Protein AF-A0AAN6LW78-F1 (afdb_monomer_lite)

Organism: NCBI:txid1892770

Foldseek 3Di:
DDDDDDDDDDDDDDDDDDDDPDPPDPDDDDPPDDKDAQPFPLLVVLLVLVVVCVVCVVVLNQAQEEEEFEDLVQAPQGVVVQSVVQVCQQVVCVPPPRGGRYHYEYAYDLVVLVVHPRSVVVCVVSSHIVSRSSHHYPVNPPDQLLVSQQSHVFYEYEQDQADDPSNNSHHYPYYHHPDDHPVNTPDPDPPDPPD

Radius of gyration: 28.24 Å; chains: 1; bounding box: 136×42×35 Å

Sequence (195 aa):
MRSLRLLPSALLASFSSASRPSQQVLQPGRVAASDQIGVGHFSEWSRATKREFLVDWQAGKQSEWVFVMGNEAGDLDSMTSALTWAYHLEHSTQNTSHPTKAIALLQTQTDALDLRPENKVALKNSKMTSGHDDLLTMDELPEDPETLALKLKGIVLVDHATPLRKWSRANILSIFDHHVDKGVAPTPPPASSKK

pLDDT: mean 84.66, std 20.64, range [39.19, 98.81]

InterPro domains:
  IPR001667 DDH domain [PF01368] (66-183)
  IPR038763 DHH phosphoesterase superfamily [SSF64182] (64-187)

Secondary structure (DSSP, 8-state):
------------------PPP-----PPP---S------SHHHHHHHHHHHHHHHHHHTT-GGGEEEEE--TT--HHHHHHHHHHHHHHHHHHTTSSSPPEEEEEESS-TGGGGG-HHHHHHHHHTTPPGGGTTSEEGGG-SS-HHHHTTTSSEEEEES-SS--GGGTTS-EEEEE--S---S-SPPPPPP----

Structure (mmCIF, N/CA/C/O backbone):
data_AF-A0AAN6LW78-F1
#
_entry.id   AF-A0AAN6LW78-F1
#
loop_
_atom_site.group_PDB
_atom_site.id
_atom_site.type_symbol
_atom_site.label_atom_id
_atom_site.label_alt_id
_atom_site.label_comp_id
_atom_site.label_asym_id
_atom_site.label_entity_id
_atom_site.label_seq_id
_atom_site.pdbx_PDB_ins_code
_atom_site.Cartn_x
_atom_site.Cartn_y
_atom_site.Cartn_z
_atom_site.occupancy
_atom_site.B_iso_or_equiv
_atom_site.auth_seq_id
_atom_site.auth_comp_id
_atom_site.auth_asym_id
_atom_site.auth_atom_id
_atom_site.pdbx_PDB_model_num
ATOM 1 N N . MET A 1 1 ? 97.519 -19.678 -7.376 1.00 46.03 1 MET A N 1
ATOM 2 C CA . MET A 1 1 ? 96.530 -18.683 -7.851 1.00 46.03 1 MET A CA 1
ATOM 3 C C . MET A 1 1 ? 95.164 -19.350 -7.933 1.00 46.03 1 MET A C 1
ATOM 5 O O . MET A 1 1 ? 95.110 -20.489 -8.367 1.00 46.03 1 MET A O 1
ATOM 9 N N . ARG A 1 2 ? 94.117 -18.605 -7.545 1.00 43.84 2 ARG A N 1
ATOM 10 C CA . ARG A 1 2 ? 92.675 -18.936 -7.515 1.00 43.84 2 ARG A CA 1
ATOM 11 C C . ARG A 1 2 ? 92.168 -19.762 -6.322 1.00 43.84 2 ARG A C 1
ATOM 13 O O . ARG A 1 2 ? 92.064 -20.979 -6.365 1.00 43.84 2 ARG A O 1
ATOM 20 N N . SER A 1 3 ? 91.780 -19.012 -5.288 1.00 42.47 3 SER A N 1
ATOM 21 C CA . SER A 1 3 ? 90.732 -19.364 -4.327 1.00 42.47 3 SER A CA 1
ATOM 22 C C . SER A 1 3 ? 89.411 -19.663 -5.034 1.00 42.47 3 SER A C 1
ATOM 24 O O . SER A 1 3 ? 88.997 -18.880 -5.888 1.00 42.47 3 SER A O 1
ATOM 26 N N . LEU A 1 4 ? 88.697 -20.689 -4.573 1.00 47.84 4 LEU A N 1
ATOM 27 C CA . LEU A 1 4 ? 87.242 -20.763 -4.677 1.00 47.84 4 LEU A CA 1
ATOM 28 C C . LEU A 1 4 ? 86.692 -21.106 -3.286 1.00 47.84 4 LEU A C 1
ATOM 30 O O . LEU A 1 4 ? 87.013 -22.142 -2.710 1.00 47.84 4 LEU A O 1
ATOM 34 N N . ARG A 1 5 ? 85.935 -20.165 -2.719 1.00 47.22 5 ARG A N 1
ATOM 35 C CA . ARG A 1 5 ? 85.094 -20.338 -1.527 1.00 47.22 5 ARG A CA 1
ATOM 36 C C . ARG A 1 5 ? 83.661 -20.674 -1.974 1.00 47.22 5 ARG A C 1
ATOM 38 O O . ARG A 1 5 ? 83.348 -20.431 -3.136 1.00 47.22 5 ARG A O 1
ATOM 45 N N . LEU A 1 6 ? 82.822 -21.013 -0.975 1.00 41.50 6 LEU A N 1
ATOM 46 C CA . LEU A 1 6 ? 81.342 -20.900 -0.906 1.00 41.50 6 LEU A CA 1
ATOM 47 C C . LEU A 1 6 ? 80.580 -22.154 -1.407 1.00 41.50 6 LEU A C 1
ATOM 49 O O . LEU A 1 6 ? 80.943 -22.693 -2.439 1.00 41.50 6 LEU A O 1
ATOM 53 N N . LEU A 1 7 ? 79.538 -22.708 -0.761 1.00 50.22 7 LEU A N 1
ATOM 54 C CA . LEU A 1 7 ? 78.650 -22.336 0.366 1.00 50.22 7 LEU A CA 1
ATOM 55 C C . LEU A 1 7 ? 77.951 -23.608 0.916 1.00 50.22 7 LEU A C 1
ATOM 57 O O . LEU A 1 7 ? 77.688 -24.514 0.127 1.00 50.22 7 LEU A O 1
ATOM 61 N N . PRO A 1 8 ? 77.547 -23.665 2.201 1.00 46.22 8 PRO A N 1
ATOM 62 C CA . PRO A 1 8 ? 76.546 -24.621 2.674 1.00 46.22 8 PRO A CA 1
ATOM 63 C C . PRO A 1 8 ? 75.120 -24.125 2.360 1.00 46.22 8 PRO A C 1
ATOM 65 O O . PRO A 1 8 ? 74.774 -22.973 2.626 1.00 46.22 8 PRO A O 1
ATOM 68 N N . SER A 1 9 ? 74.287 -25.003 1.800 1.00 46.50 9 SER A N 1
ATOM 69 C CA . SER A 1 9 ? 72.864 -24.760 1.541 1.00 46.50 9 SER A CA 1
ATOM 70 C C . SER A 1 9 ? 72.065 -24.777 2.848 1.00 46.50 9 SER A C 1
ATOM 72 O O . SER A 1 9 ? 71.852 -25.835 3.435 1.00 46.50 9 SER A O 1
ATOM 74 N N . ALA A 1 10 ? 71.599 -23.611 3.296 1.00 50.50 10 ALA A N 1
ATOM 75 C CA . ALA A 1 10 ? 70.598 -23.501 4.353 1.00 50.50 10 ALA A CA 1
ATOM 76 C C . ALA A 1 10 ? 69.193 -23.468 3.727 1.00 50.50 10 ALA A C 1
ATOM 78 O O . ALA A 1 10 ? 68.867 -22.562 2.959 1.00 50.50 10 ALA A O 1
ATOM 79 N N . LEU A 1 11 ? 68.366 -24.465 4.053 1.00 45.91 11 LEU A N 1
ATOM 80 C CA . LEU A 1 11 ? 66.929 -24.472 3.777 1.00 45.91 11 LEU A CA 1
ATOM 81 C C . LEU A 1 11 ? 66.240 -23.410 4.648 1.00 45.91 11 LEU A C 1
ATOM 83 O O . LEU A 1 11 ? 66.179 -23.544 5.868 1.00 45.91 11 LEU A O 1
ATOM 87 N N . LEU A 1 12 ? 65.710 -22.361 4.019 1.00 47.25 12 LEU A N 1
ATOM 88 C CA . LEU A 1 12 ? 64.810 -21.398 4.652 1.00 47.25 12 LEU A CA 1
ATOM 89 C C . LEU A 1 12 ? 63.383 -21.959 4.622 1.00 47.25 12 LEU A C 1
ATOM 91 O O . LEU A 1 12 ? 62.757 -22.023 3.566 1.00 47.25 12 LEU A O 1
ATOM 95 N N . ALA A 1 13 ? 62.863 -22.352 5.785 1.00 46.97 13 ALA A N 1
ATOM 96 C CA . ALA A 1 13 ? 61.442 -22.621 5.965 1.00 46.97 13 ALA A CA 1
ATOM 97 C C . ALA A 1 13 ? 60.664 -21.299 5.863 1.00 46.97 13 ALA A C 1
ATOM 99 O O . ALA A 1 13 ? 60.835 -20.393 6.680 1.00 46.97 13 ALA A O 1
ATOM 100 N N . SER A 1 14 ? 59.829 -21.168 4.834 1.00 47.19 14 SER A N 1
ATOM 101 C CA . SER A 1 14 ? 58.939 -20.022 4.658 1.00 47.19 14 SER A CA 1
ATOM 102 C C . SER A 1 14 ? 57.731 -20.176 5.584 1.00 47.19 14 SER A C 1
ATOM 104 O O . SER A 1 14 ? 56.841 -20.979 5.321 1.00 47.19 14 SER A O 1
ATOM 106 N N . PHE A 1 15 ? 57.686 -19.414 6.676 1.00 46.38 15 PHE A N 1
ATOM 107 C CA . PHE A 1 15 ? 56.458 -19.247 7.450 1.00 46.38 15 PHE A CA 1
ATOM 108 C C . PHE A 1 15 ? 55.538 -18.281 6.699 1.00 46.38 15 PHE A C 1
ATOM 110 O O . PHE A 1 15 ? 55.783 -17.076 6.670 1.00 46.38 15 PHE A O 1
ATOM 117 N N . SER A 1 16 ? 54.485 -18.803 6.071 1.00 48.31 16 SER A N 1
ATOM 118 C CA . SER A 1 16 ? 53.395 -17.978 5.551 1.00 48.31 16 SER A CA 1
ATOM 119 C C . SER A 1 16 ? 52.640 -17.362 6.728 1.00 48.31 16 SER A C 1
ATOM 121 O O . SER A 1 16 ? 51.982 -18.061 7.498 1.00 48.31 16 SER A O 1
ATOM 123 N N . SER A 1 17 ? 52.743 -16.044 6.884 1.00 50.59 17 SER A N 1
ATOM 124 C CA . SER A 1 17 ? 51.887 -15.277 7.780 1.00 50.59 17 SER A CA 1
ATOM 125 C C . SER A 1 17 ? 50.445 -15.375 7.281 1.00 50.59 17 SER A C 1
ATOM 127 O O . SER A 1 17 ? 50.089 -14.825 6.241 1.00 50.59 17 SER A O 1
ATOM 129 N N . ALA A 1 18 ? 49.602 -16.099 8.017 1.00 49.69 18 ALA A N 1
ATOM 130 C CA . ALA A 1 18 ? 48.166 -16.088 7.785 1.00 49.69 18 ALA A CA 1
ATOM 131 C C . ALA A 1 18 ? 47.651 -14.650 7.962 1.00 49.69 18 ALA A C 1
ATOM 133 O O . ALA A 1 18 ? 47.745 -14.067 9.046 1.00 49.69 18 ALA A O 1
ATOM 134 N N . SER A 1 19 ? 47.144 -14.061 6.881 1.00 48.81 19 SER A N 1
ATOM 135 C CA . SER A 1 19 ? 46.472 -12.769 6.901 1.00 48.81 19 SER A CA 1
ATOM 136 C C . SER A 1 19 ? 45.217 -12.879 7.768 1.00 48.81 19 SER A C 1
ATOM 138 O O . SER A 1 19 ? 44.304 -13.653 7.488 1.00 48.81 19 SER A O 1
ATOM 140 N N . ARG A 1 20 ? 45.169 -12.105 8.857 1.00 46.34 20 ARG A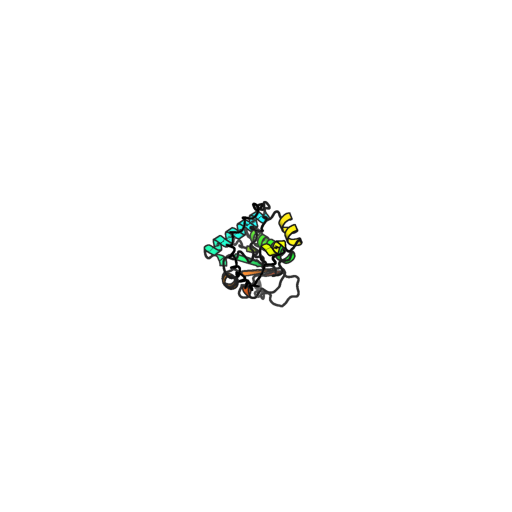 N 1
ATOM 141 C CA . ARG A 1 20 ? 43.930 -11.922 9.621 1.00 46.34 20 ARG A CA 1
ATOM 142 C C . ARG A 1 20 ? 42.890 -11.288 8.690 1.00 46.34 20 ARG A C 1
ATOM 144 O O . ARG A 1 20 ? 43.227 -10.291 8.046 1.00 46.34 20 ARG A O 1
ATOM 151 N N . PRO A 1 21 ? 41.651 -11.802 8.615 1.00 43.94 21 PRO A N 1
ATOM 152 C CA . PRO A 1 21 ? 40.600 -11.113 7.885 1.00 43.94 21 PRO A CA 1
ATOM 153 C C . PRO A 1 21 ? 40.388 -9.751 8.548 1.00 43.94 21 PRO A C 1
ATOM 155 O O . PRO A 1 21 ? 40.090 -9.659 9.739 1.00 43.94 21 PRO A O 1
ATOM 158 N N . SER A 1 22 ? 40.620 -8.687 7.782 1.00 46.78 22 SER A N 1
ATOM 159 C CA . SER A 1 22 ? 40.305 -7.333 8.210 1.00 46.78 22 SER A CA 1
ATOM 160 C C . SER A 1 22 ? 38.788 -7.255 8.336 1.00 46.78 22 SER A C 1
ATOM 162 O O . SER A 1 22 ? 38.070 -7.372 7.344 1.00 46.78 22 SER A O 1
ATOM 164 N N . GLN A 1 23 ? 38.299 -7.143 9.568 1.00 45.25 23 GLN A N 1
ATOM 165 C CA . GLN A 1 23 ? 36.901 -6.861 9.848 1.00 45.25 23 GLN A CA 1
ATOM 166 C C . GLN A 1 23 ? 36.625 -5.465 9.279 1.00 45.25 23 GLN A C 1
ATOM 168 O O . GLN A 1 23 ? 37.007 -4.457 9.873 1.00 45.25 23 GLN A O 1
ATOM 173 N N . GLN A 1 24 ? 36.039 -5.401 8.081 1.00 48.69 24 GLN A N 1
ATOM 174 C CA . GLN A 1 24 ? 35.516 -4.149 7.554 1.00 48.69 24 GLN A CA 1
ATOM 175 C C . GLN A 1 24 ? 34.403 -3.702 8.496 1.00 48.69 24 GLN A C 1
ATOM 177 O O . GLN A 1 24 ? 33.317 -4.276 8.524 1.00 48.69 24 GLN A O 1
ATOM 182 N N . VAL A 1 25 ? 34.708 -2.690 9.303 1.00 45.31 25 VAL A N 1
ATOM 183 C CA . VAL A 1 25 ? 33.706 -1.911 10.018 1.00 45.31 25 VAL A CA 1
ATOM 184 C C . VAL A 1 25 ? 32.747 -1.379 8.957 1.00 45.31 25 VAL A C 1
ATOM 186 O O . VAL A 1 25 ? 33.160 -0.610 8.087 1.00 45.31 25 VAL A O 1
ATOM 189 N N . LEU A 1 26 ? 31.495 -1.841 8.997 1.00 39.41 26 LEU A N 1
ATOM 190 C CA . LEU A 1 26 ? 30.396 -1.289 8.214 1.00 39.41 26 LEU A CA 1
ATOM 191 C C . LEU A 1 26 ? 30.349 0.214 8.488 1.00 39.41 26 LEU A C 1
ATOM 193 O O . LEU A 1 26 ? 29.943 0.652 9.564 1.00 39.41 26 LEU A O 1
ATOM 197 N N . GLN A 1 27 ? 30.823 1.003 7.526 1.00 41.91 27 GLN A N 1
ATOM 198 C CA . GLN A 1 27 ? 30.543 2.429 7.521 1.00 41.91 27 GLN A CA 1
ATOM 199 C C . GLN A 1 27 ? 29.024 2.572 7.381 1.00 41.91 27 GLN A C 1
ATOM 201 O O . GLN A 1 27 ? 28.447 1.877 6.537 1.00 41.91 27 GLN A O 1
ATOM 206 N N . PRO A 1 28 ? 28.362 3.427 8.182 1.00 43.47 28 PRO A N 1
ATOM 207 C CA . PRO A 1 28 ? 26.972 3.762 7.919 1.00 43.47 28 PRO A CA 1
ATOM 208 C C . PRO A 1 28 ? 26.892 4.233 6.468 1.00 43.47 28 PRO A C 1
ATOM 210 O O . PRO A 1 28 ? 27.700 5.061 6.035 1.00 43.47 28 PRO A O 1
ATOM 213 N N . GLY A 1 29 ? 25.997 3.600 5.707 1.00 40.16 29 GLY A N 1
ATOM 214 C CA . GLY A 1 29 ? 25.841 3.837 4.282 1.00 40.16 29 GLY A CA 1
ATOM 215 C C . GLY A 1 29 ? 25.815 5.331 3.996 1.00 40.16 29 GLY A C 1
ATOM 216 O O . GLY A 1 29 ? 25.185 6.102 4.721 1.00 40.16 29 GLY A O 1
ATOM 217 N N . ARG A 1 30 ? 26.548 5.738 2.956 1.00 41.97 30 ARG A N 1
ATOM 218 C CA . ARG A 1 30 ? 26.426 7.071 2.367 1.00 41.97 30 ARG A CA 1
ATOM 219 C C . ARG A 1 30 ? 24.941 7.405 2.278 1.00 41.97 30 ARG A C 1
ATOM 221 O O . ARG A 1 30 ? 24.214 6.685 1.601 1.00 41.97 30 ARG A O 1
ATOM 228 N N . VAL A 1 31 ? 24.523 8.476 2.951 1.00 43.25 31 VAL A N 1
ATOM 229 C CA . VAL A 1 31 ? 23.230 9.113 2.703 1.00 43.25 31 VAL A CA 1
ATOM 230 C C . VAL A 1 31 ? 23.159 9.317 1.191 1.00 43.25 31 VAL A C 1
ATOM 232 O O . VAL A 1 31 ? 24.031 9.980 0.618 1.00 43.25 31 VAL A O 1
ATOM 235 N N . ALA A 1 32 ? 22.229 8.613 0.545 1.00 46.06 32 ALA A N 1
ATOM 236 C CA . ALA A 1 32 ? 22.030 8.684 -0.891 1.00 46.06 32 ALA A CA 1
ATOM 237 C C . ALA A 1 32 ? 21.791 10.148 -1.295 1.00 46.06 32 ALA A C 1
ATOM 239 O O . ALA A 1 32 ? 21.399 10.976 -0.472 1.00 46.06 32 ALA A O 1
ATOM 240 N N . ALA A 1 33 ? 22.127 10.480 -2.543 1.00 49.22 33 ALA A N 1
ATOM 241 C CA . ALA A 1 33 ? 21.932 11.808 -3.119 1.00 49.22 33 ALA A CA 1
ATOM 242 C C . ALA A 1 33 ? 20.577 12.390 -2.691 1.00 49.22 33 ALA A C 1
ATOM 244 O O . ALA A 1 33 ? 19.594 11.670 -2.767 1.00 49.22 33 ALA A O 1
ATOM 245 N N . SER A 1 34 ? 20.543 13.652 -2.242 1.00 55.97 34 SER A N 1
ATOM 246 C CA . SER A 1 34 ? 19.334 14.320 -1.737 1.00 55.97 34 SER A CA 1
ATOM 247 C C . SER A 1 34 ? 18.105 13.939 -2.563 1.00 55.97 34 SER A C 1
ATOM 249 O O . SER A 1 34 ? 17.989 14.382 -3.716 1.00 55.97 34 SER A O 1
ATOM 251 N N . ASP A 1 35 ? 17.242 13.100 -1.992 1.00 69.50 35 ASP A N 1
ATOM 252 C CA . ASP A 1 35 ? 16.090 12.593 -2.713 1.00 69.50 35 ASP A CA 1
ATOM 253 C C . ASP A 1 35 ? 15.231 13.764 -3.182 1.00 69.50 35 ASP A C 1
ATOM 255 O O . ASP A 1 35 ? 14.928 14.704 -2.438 1.00 69.50 35 ASP A O 1
ATOM 259 N N . GLN A 1 36 ? 14.908 13.757 -4.472 1.00 87.38 36 GLN A N 1
ATOM 260 C CA . GLN A 1 36 ? 14.004 14.730 -5.052 1.00 87.38 36 GLN A CA 1
ATOM 261 C C . GLN A 1 36 ? 12.609 14.404 -4.537 1.00 87.38 36 GLN A C 1
ATOM 263 O O . GLN A 1 36 ? 11.970 13.458 -5.001 1.00 87.38 36 GLN A O 1
ATOM 268 N N . ILE A 1 37 ? 12.155 15.192 -3.562 1.00 91.88 37 ILE A N 1
ATOM 269 C CA . ILE A 1 37 ? 10.812 15.083 -2.996 1.00 91.88 37 ILE A CA 1
ATOM 270 C C . ILE A 1 37 ? 9.794 15.208 -4.129 1.00 91.88 37 ILE A C 1
ATOM 272 O O . ILE A 1 37 ? 9.811 16.175 -4.895 1.00 91.88 37 ILE A O 1
ATOM 276 N N . GLY A 1 38 ? 8.893 14.233 -4.225 1.00 90.06 38 GLY A N 1
ATOM 277 C CA . GLY A 1 38 ? 7.848 14.229 -5.234 1.00 90.06 38 GLY A CA 1
ATOM 278 C C . GLY A 1 38 ? 6.864 15.373 -5.001 1.00 90.06 38 GLY A C 1
ATOM 279 O O . GLY A 1 38 ? 6.305 15.505 -3.907 1.00 90.06 38 GLY A O 1
ATOM 280 N N . VAL A 1 39 ? 6.634 16.171 -6.043 1.00 91.44 39 VAL A N 1
ATOM 281 C CA . VAL A 1 39 ? 5.789 17.384 -6.034 1.00 91.44 39 VAL A CA 1
ATOM 282 C C . VAL A 1 39 ? 4.427 17.183 -6.712 1.00 91.44 39 VAL A C 1
ATOM 284 O O . VAL A 1 39 ? 3.710 18.142 -6.984 1.00 91.44 39 VAL A O 1
ATOM 287 N N . GLY A 1 40 ? 4.086 15.951 -7.097 1.00 90.31 40 GLY A N 1
ATOM 288 C CA . GLY A 1 40 ? 2.751 15.639 -7.607 1.00 90.31 40 GLY A CA 1
ATOM 289 C C . GLY A 1 40 ? 1.723 15.580 -6.476 1.00 90.31 40 GLY A C 1
ATOM 290 O O . GLY A 1 40 ? 2.036 15.080 -5.401 1.00 90.31 40 GLY A O 1
ATOM 291 N N . HIS A 1 41 ? 0.477 15.989 -6.735 1.00 94.12 41 HIS A N 1
ATOM 292 C CA . HIS A 1 41 ? -0.619 15.840 -5.762 1.00 94.12 41 HIS A CA 1
ATOM 293 C C . HIS A 1 41 ? -0.770 14.398 -5.262 1.00 94.12 41 HIS A C 1
ATOM 295 O O . HIS A 1 41 ? -1.031 14.172 -4.086 1.00 94.12 41 HIS A O 1
ATOM 301 N N . PHE A 1 42 ? -0.560 13.423 -6.151 1.00 95.38 42 PHE A N 1
ATOM 302 C CA . PHE A 1 42 ? -0.599 12.008 -5.794 1.00 95.38 42 PHE A CA 1
ATOM 303 C C . PHE A 1 42 ? 0.531 11.615 -4.824 1.00 95.38 42 PHE A C 1
ATOM 305 O O . PHE A 1 42 ? 0.279 10.930 -3.840 1.00 95.38 42 PHE A O 1
ATOM 312 N N . SER A 1 43 ? 1.752 12.112 -5.052 1.00 97.12 43 SER A N 1
ATOM 313 C CA . SER A 1 43 ? 2.909 11.942 -4.153 1.00 97.12 43 SER A CA 1
ATOM 314 C C . SER A 1 43 ? 2.671 12.575 -2.784 1.00 97.12 43 SER A C 1
ATOM 316 O O . SER A 1 43 ? 2.900 11.953 -1.747 1.00 97.12 43 SER A O 1
ATOM 318 N N . GLU A 1 44 ? 2.185 13.819 -2.769 1.00 97.25 44 GLU A N 1
ATOM 319 C CA . GLU A 1 44 ? 1.888 14.549 -1.535 1.00 97.25 44 GLU A CA 1
ATOM 320 C C . GLU A 1 44 ? 0.843 13.822 -0.694 1.00 97.25 44 GLU A C 1
ATOM 322 O O . GLU A 1 44 ? 1.052 13.639 0.506 1.00 97.25 44 GLU A O 1
ATOM 327 N N . TRP A 1 45 ? -0.236 13.367 -1.336 1.00 97.50 45 TRP A N 1
ATOM 328 C CA . TRP A 1 45 ? -1.259 12.545 -0.705 1.00 97.50 45 TRP A CA 1
ATOM 329 C C . TRP A 1 45 ? -0.670 11.235 -0.171 1.00 97.50 45 TRP A C 1
ATOM 331 O O . TRP A 1 45 ? -0.757 10.988 1.025 1.00 97.50 45 TRP A O 1
ATOM 341 N N . SER A 1 46 ? 0.011 10.448 -1.008 1.00 98.06 46 SER A N 1
ATOM 342 C CA . SER A 1 46 ? 0.537 9.130 -0.622 1.00 98.06 46 SER A CA 1
ATOM 343 C C . SER A 1 46 ? 1.488 9.226 0.578 1.00 98.06 46 SER A C 1
ATOM 345 O O . SER A 1 46 ? 1.360 8.482 1.554 1.00 98.06 46 SER A O 1
ATOM 347 N N . ARG A 1 47 ? 2.377 10.228 0.580 1.00 97.81 47 ARG A N 1
ATOM 348 C CA . ARG A 1 47 ? 3.274 10.526 1.705 1.00 97.81 47 ARG A CA 1
ATOM 349 C C . ARG A 1 47 ? 2.518 10.941 2.970 1.00 97.81 47 ARG A C 1
ATOM 351 O O . ARG A 1 47 ? 2.898 10.531 4.069 1.00 97.81 47 ARG A O 1
ATOM 358 N N . ALA A 1 48 ? 1.480 11.769 2.841 1.00 97.94 48 ALA A N 1
ATOM 359 C CA . ALA A 1 48 ? 0.659 12.196 3.970 1.00 97.94 48 ALA A CA 1
ATOM 360 C C . ALA A 1 48 ? -0.125 11.020 4.572 1.00 97.94 48 ALA A C 1
ATOM 362 O O . ALA A 1 48 ? -0.058 10.819 5.784 1.00 97.94 48 ALA A O 1
ATOM 363 N N . THR A 1 49 ? -0.765 10.200 3.738 1.00 98.31 49 THR A N 1
ATOM 364 C CA . THR A 1 49 ? -1.518 9.005 4.140 1.00 98.31 49 THR A CA 1
ATOM 365 C C . THR A 1 49 ? -0.609 7.972 4.808 1.00 98.31 49 THR A C 1
ATOM 367 O O . THR A 1 49 ? -0.947 7.450 5.869 1.00 98.31 49 THR A O 1
ATOM 370 N N . LYS A 1 50 ? 0.598 7.733 4.272 1.00 98.50 50 LYS A N 1
ATOM 371 C CA . LYS A 1 50 ? 1.624 6.893 4.918 1.00 98.50 50 LYS A CA 1
ATOM 372 C C . LYS A 1 50 ? 1.999 7.406 6.303 1.00 98.50 50 LYS A C 1
ATOM 374 O O . LYS A 1 50 ? 2.027 6.637 7.263 1.00 98.50 50 LYS A O 1
ATOM 379 N N . ARG A 1 51 ? 2.262 8.709 6.432 1.00 98.38 51 ARG A N 1
ATOM 380 C CA . ARG A 1 51 ? 2.567 9.327 7.728 1.00 98.38 51 ARG A CA 1
ATOM 381 C C . ARG A 1 51 ? 1.401 9.180 8.706 1.00 98.38 51 ARG A C 1
ATOM 383 O O . ARG A 1 51 ? 1.638 8.868 9.870 1.00 98.38 51 ARG A O 1
ATOM 390 N N . GLU A 1 52 ? 0.173 9.411 8.253 1.00 98.50 52 GLU A N 1
ATOM 391 C CA . GLU A 1 52 ? -1.027 9.277 9.079 1.00 98.50 52 GLU A CA 1
ATOM 392 C C . GLU A 1 52 ? -1.201 7.840 9.573 1.00 98.50 52 GLU A C 1
ATOM 394 O O . GLU A 1 52 ? -1.375 7.637 10.773 1.00 98.50 52 GLU A O 1
ATOM 399 N N . PHE A 1 53 ? -1.048 6.847 8.690 1.00 98.62 53 PHE A N 1
ATOM 400 C CA . PHE A 1 53 ?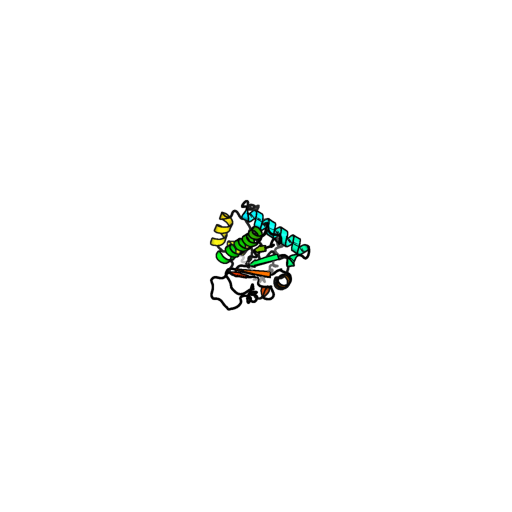 -1.100 5.436 9.063 1.00 98.62 53 PHE A CA 1
ATOM 401 C C . PHE A 1 53 ? -0.090 5.100 10.163 1.00 98.62 53 PHE A C 1
ATOM 403 O O . PHE A 1 53 ? -0.448 4.468 11.154 1.00 98.62 53 PHE A O 1
ATOM 410 N N . LEU A 1 54 ? 1.161 5.550 10.033 1.00 98.38 54 LEU A N 1
ATOM 411 C CA . LEU A 1 54 ? 2.195 5.276 11.035 1.00 98.38 54 LEU A CA 1
ATOM 412 C C . LEU A 1 54 ? 1.895 5.949 12.384 1.00 98.38 54 LEU A C 1
ATOM 414 O O . LEU A 1 54 ? 2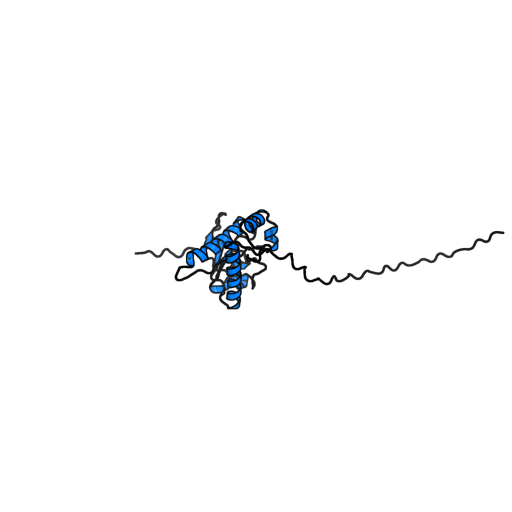.124 5.346 13.433 1.00 98.38 54 LEU A O 1
ATOM 418 N N . VAL A 1 55 ? 1.349 7.170 12.375 1.00 98.56 55 VAL A N 1
ATOM 419 C CA . VAL A 1 55 ? 0.908 7.869 13.596 1.00 98.56 55 VAL A CA 1
ATOM 420 C C . VAL A 1 55 ? -0.259 7.133 14.257 1.00 98.56 55 VAL A C 1
ATOM 422 O O . VAL A 1 55 ? -0.240 6.893 15.464 1.00 98.56 55 VAL A O 1
ATOM 425 N N . ASP A 1 56 ? -1.257 6.732 13.476 1.00 98.50 56 ASP A N 1
ATOM 426 C CA . ASP A 1 56 ? -2.411 5.986 13.969 1.00 98.50 56 ASP A CA 1
ATOM 427 C C . ASP A 1 56 ? -2.020 4.596 14.473 1.00 98.50 56 ASP A C 1
ATOM 429 O O . ASP A 1 56 ? -2.547 4.136 15.486 1.00 98.50 56 ASP A O 1
ATOM 433 N N . TRP A 1 57 ? -1.053 3.944 13.829 1.00 98.38 57 TRP A N 1
ATOM 434 C CA . TRP A 1 57 ? -0.485 2.687 14.298 1.00 98.38 57 TRP A CA 1
ATOM 435 C C . TRP A 1 57 ? 0.149 2.849 15.686 1.00 98.38 57 TRP A C 1
ATOM 437 O O . TRP A 1 57 ? -0.166 2.076 16.595 1.00 98.38 57 TRP A O 1
ATOM 447 N N . GLN A 1 58 ? 0.959 3.894 15.895 1.00 98.06 58 GLN A N 1
ATOM 448 C CA . GLN A 1 58 ? 1.528 4.203 17.215 1.00 98.06 58 GLN A CA 1
ATOM 449 C C . GLN A 1 58 ? 0.442 4.485 18.264 1.00 98.06 58 GLN A C 1
ATOM 451 O O . GLN A 1 58 ? 0.618 4.167 19.439 1.00 98.06 58 GLN A O 1
ATOM 456 N N . ALA A 1 59 ? -0.692 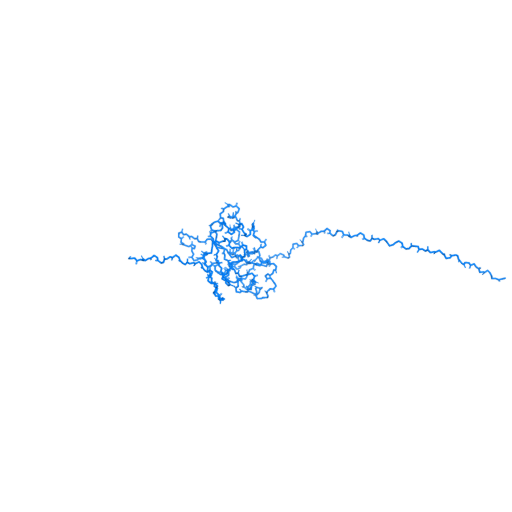5.048 17.842 1.00 98.38 59 ALA A N 1
ATOM 457 C CA . ALA A 1 59 ? -1.840 5.339 18.695 1.00 98.38 59 ALA A CA 1
ATOM 458 C C . ALA A 1 59 ? -2.801 4.149 18.901 1.00 98.38 59 ALA A C 1
ATOM 460 O O . ALA A 1 59 ? -3.805 4.305 19.596 1.00 98.38 59 ALA A O 1
ATOM 461 N N . GLY A 1 60 ? -2.534 2.976 18.313 1.00 98.06 60 GLY A N 1
ATOM 462 C CA . GLY A 1 60 ? -3.403 1.799 18.434 1.00 98.06 60 GLY A CA 1
ATOM 463 C C . GLY A 1 60 ? -4.692 1.862 17.600 1.00 98.06 60 GLY A C 1
ATOM 464 O O . GLY A 1 60 ? -5.676 1.207 17.941 1.00 98.06 60 GLY A O 1
ATOM 465 N N . LYS A 1 61 ? -4.711 2.658 16.524 1.00 98.44 61 LYS A N 1
ATOM 466 C CA . LYS A 1 61 ? -5.873 2.896 15.646 1.00 98.44 61 LYS A CA 1
ATOM 467 C C . LYS A 1 61 ? -5.802 2.155 14.308 1.00 98.44 61 LYS A C 1
ATOM 469 O O . LYS A 1 61 ? -6.481 2.518 13.353 1.00 98.44 61 LYS A O 1
ATOM 474 N N . GLN A 1 62 ? -5.013 1.084 14.218 1.00 97.81 62 GLN A N 1
ATOM 475 C CA . GLN A 1 62 ? -4.891 0.263 13.003 1.00 97.81 62 GLN A CA 1
ATOM 476 C C . GLN A 1 62 ? -6.251 -0.268 12.515 1.00 97.81 62 GLN A C 1
ATOM 478 O O . GLN A 1 62 ? -6.447 -0.463 11.319 1.00 97.81 62 GLN A O 1
ATOM 483 N N . SER A 1 63 ? -7.206 -0.457 13.428 1.00 98.31 63 SER A N 1
ATOM 484 C CA . SER A 1 63 ? -8.560 -0.947 13.136 1.00 98.31 63 SER A CA 1
ATOM 485 C C . SER A 1 63 ? -9.428 0.019 12.331 1.00 98.31 63 SER A C 1
ATOM 487 O O . SER A 1 63 ? -10.490 -0.373 11.849 1.00 98.31 63 SER A O 1
ATOM 489 N N . GLU A 1 64 ? -8.977 1.258 12.130 1.00 98.19 64 GLU A N 1
ATOM 490 C CA . GLU A 1 64 ? -9.617 2.227 11.237 1.00 98.19 64 GLU A CA 1
ATOM 491 C C . GLU A 1 64 ? -9.157 2.069 9.776 1.00 98.19 64 GLU A C 1
ATOM 493 O O . GLU A 1 64 ? -9.837 2.545 8.865 1.00 98.19 64 GLU A O 1
ATOM 498 N N . TRP A 1 65 ? -8.037 1.374 9.544 1.00 98.62 65 TRP A N 1
ATOM 499 C CA . TRP A 1 65 ? -7.333 1.350 8.264 1.00 98.62 65 TRP A CA 1
ATOM 500 C C . TRP A 1 65 ? -7.680 0.145 7.396 1.00 98.62 65 TRP A C 1
ATOM 502 O O . TRP A 1 65 ? -7.689 -1.005 7.846 1.00 98.62 65 TRP A O 1
ATOM 512 N N . VAL A 1 66 ? -7.909 0.429 6.114 1.00 98.75 66 VAL A N 1
ATOM 513 C CA . VAL A 1 66 ? -7.979 -0.555 5.034 1.00 98.75 66 VAL A CA 1
ATOM 514 C C . VAL A 1 66 ? -6.643 -0.596 4.304 1.00 98.75 66 VAL A C 1
ATOM 516 O O . VAL A 1 66 ? -6.153 0.432 3.840 1.00 98.75 66 VAL A O 1
ATOM 519 N N . PHE A 1 67 ? -6.069 -1.785 4.159 1.00 98.69 67 PHE A N 1
ATOM 520 C CA . PHE A 1 67 ? -4.906 -1.986 3.294 1.00 98.69 67 PHE A CA 1
ATOM 521 C C . PHE A 1 67 ? -5.359 -2.412 1.905 1.00 98.69 67 PHE A C 1
ATOM 523 O O . PHE A 1 67 ? -6.167 -3.327 1.771 1.00 98.69 67 PHE A O 1
ATOM 530 N N . VAL A 1 68 ? -4.827 -1.777 0.868 1.00 98.81 68 VAL A N 1
ATOM 531 C CA . VAL A 1 68 ? -5.049 -2.170 -0.525 1.00 98.81 68 VAL A CA 1
ATOM 532 C C . VAL A 1 68 ? -3.759 -2.769 -1.067 1.00 98.81 68 VAL A C 1
ATOM 534 O O . VAL A 1 68 ? -2.717 -2.121 -1.018 1.00 98.81 68 VAL A O 1
ATOM 537 N N . MET A 1 69 ? -3.810 -4.007 -1.556 1.00 98.50 69 MET A N 1
ATOM 538 C CA . MET A 1 69 ? -2.612 -4.774 -1.899 1.00 98.50 69 MET A CA 1
ATOM 539 C C . MET A 1 69 ? -2.719 -5.401 -3.285 1.00 98.50 69 MET A C 1
ATOM 541 O O . MET A 1 69 ? -3.634 -6.185 -3.538 1.00 98.50 69 MET A O 1
ATOM 545 N N . GLY A 1 70 ? -1.743 -5.084 -4.139 1.00 97.75 70 GLY A N 1
ATOM 546 C CA . GLY A 1 70 ? -1.421 -5.843 -5.351 1.00 97.75 70 GLY A CA 1
ATOM 547 C C . GLY A 1 70 ? -0.750 -7.174 -5.013 1.00 97.75 70 GLY A C 1
ATOM 548 O O . GLY A 1 70 ? -0.516 -7.459 -3.838 1.00 97.75 70 GLY A O 1
ATOM 549 N N . ASN A 1 71 ? -0.432 -8.003 -6.002 1.00 95.44 71 ASN A N 1
ATOM 550 C CA . ASN A 1 71 ? 0.280 -9.266 -5.787 1.00 95.44 71 ASN A CA 1
ATOM 551 C C . ASN A 1 71 ? 1.764 -9.053 -5.404 1.00 95.44 71 ASN A C 1
ATOM 553 O O . ASN A 1 71 ? 2.282 -7.934 -5.371 1.00 95.44 71 ASN A O 1
ATOM 557 N N . GLU A 1 72 ? 2.458 -10.141 -5.073 1.00 95.19 72 GLU A N 1
ATOM 558 C CA . GLU A 1 72 ? 3.867 -10.145 -4.666 1.00 95.19 72 GLU A CA 1
ATOM 559 C C . GLU A 1 72 ? 4.858 -9.910 -5.808 1.00 95.19 72 GLU A C 1
ATOM 561 O O . GLU A 1 72 ? 6.023 -9.609 -5.546 1.00 95.19 72 GLU A O 1
ATOM 566 N N . ALA A 1 73 ? 4.428 -10.055 -7.066 1.00 94.25 73 ALA A N 1
ATOM 567 C CA . ALA A 1 73 ? 5.284 -9.755 -8.203 1.00 94.25 73 ALA A CA 1
ATOM 568 C C . ALA A 1 73 ? 5.558 -8.246 -8.281 1.00 94.25 73 ALA A C 1
ATOM 570 O O . ALA A 1 73 ? 6.641 -7.857 -8.728 1.00 94.25 73 ALA A O 1
ATOM 571 N N . GLY A 1 74 ? 4.609 -7.414 -7.834 1.00 95.19 74 GLY A N 1
ATOM 572 C CA . GLY A 1 74 ? 4.732 -5.955 -7.808 1.00 95.19 74 GLY A CA 1
ATOM 573 C C . GLY A 1 74 ? 5.008 -5.364 -9.184 1.00 95.19 74 GLY A C 1
ATOM 574 O O . GLY A 1 74 ? 5.791 -4.423 -9.316 1.00 95.19 74 GLY A O 1
ATOM 575 N N . ASP A 1 75 ? 4.429 -5.966 -10.218 1.00 96.75 75 ASP A N 1
ATOM 576 C CA . ASP A 1 75 ? 4.427 -5.401 -11.556 1.00 96.75 75 ASP A CA 1
ATOM 577 C C . ASP A 1 75 ? 3.542 -4.146 -11.628 1.00 96.75 75 ASP A C 1
ATOM 579 O O . ASP A 1 75 ? 2.980 -3.675 -10.631 1.00 96.75 75 ASP A O 1
ATOM 583 N N . LEU A 1 76 ? 3.483 -3.551 -12.819 1.00 97.88 76 LEU A N 1
ATOM 584 C CA . LEU A 1 76 ? 2.819 -2.269 -13.004 1.00 97.88 76 LEU A CA 1
ATOM 585 C C . LEU A 1 76 ? 1.327 -2.329 -12.667 1.00 97.88 76 LEU A C 1
ATOM 587 O O . LEU A 1 76 ? 0.818 -1.349 -12.124 1.00 97.88 76 LEU A O 1
ATOM 591 N N . ASP A 1 77 ? 0.642 -3.435 -12.972 1.00 98.12 77 ASP A N 1
ATOM 592 C CA . ASP A 1 77 ? -0.783 -3.580 -12.665 1.00 98.12 77 ASP A CA 1
ATOM 593 C C . ASP A 1 77 ? -0.988 -3.620 -11.150 1.00 98.12 77 ASP A C 1
ATOM 595 O O . ASP A 1 77 ? -1.631 -2.731 -10.593 1.00 98.12 77 ASP A O 1
ATOM 599 N N . SER A 1 78 ? -0.305 -4.528 -10.451 1.00 97.94 78 SER A N 1
ATOM 600 C CA . SER A 1 78 ? -0.356 -4.616 -8.992 1.00 97.94 78 SER A CA 1
ATOM 601 C C . SER A 1 78 ? -0.054 -3.300 -8.277 1.00 97.94 78 SER A C 1
ATOM 603 O O . SER A 1 78 ? -0.804 -2.891 -7.384 1.00 97.94 78 SER A O 1
ATOM 605 N N . MET A 1 79 ? 1.025 -2.610 -8.661 1.00 98.25 79 MET A N 1
ATOM 606 C CA . MET A 1 79 ? 1.399 -1.328 -8.058 1.00 98.25 79 MET A CA 1
ATOM 607 C C . MET A 1 79 ? 0.346 -0.250 -8.338 1.00 98.25 79 MET A C 1
ATOM 609 O O . MET A 1 79 ? -0.111 0.436 -7.421 1.00 98.25 79 MET A O 1
ATOM 613 N N . THR A 1 80 ? -0.043 -0.094 -9.604 1.00 98.06 80 THR A N 1
ATOM 614 C CA . THR A 1 80 ? -0.951 0.977 -10.035 1.00 98.06 80 THR A CA 1
ATOM 615 C C . THR A 1 80 ? -2.352 0.769 -9.486 1.00 98.06 80 THR A C 1
A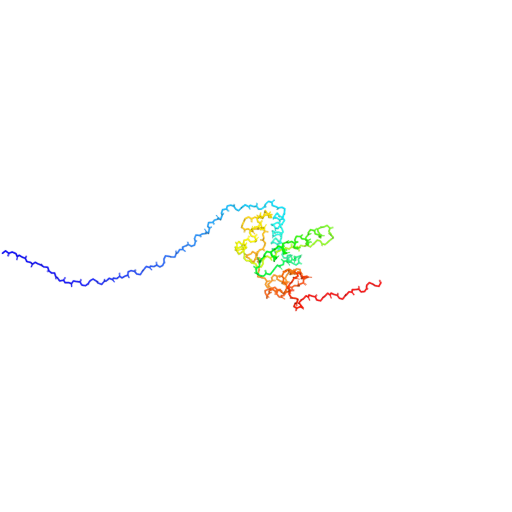TOM 617 O O . THR A 1 80 ? -2.960 1.718 -8.987 1.00 98.06 80 THR A O 1
ATOM 620 N N . SER A 1 81 ? -2.856 -0.461 -9.534 1.00 98.62 81 SER A N 1
ATOM 621 C CA . SER A 1 81 ? -4.177 -0.828 -9.039 1.00 98.62 81 SER A CA 1
ATOM 622 C C . SER A 1 81 ? -4.278 -0.614 -7.529 1.00 98.62 81 SER A C 1
ATOM 624 O O . SER A 1 81 ? -5.272 -0.053 -7.063 1.00 98.62 81 SER A O 1
ATOM 626 N N . ALA A 1 82 ? -3.235 -0.948 -6.758 1.00 98.75 82 ALA A N 1
ATOM 627 C CA . ALA A 1 82 ? -3.253 -0.760 -5.306 1.00 98.75 82 ALA A CA 1
ATOM 628 C C . ALA A 1 82 ? -3.272 0.726 -4.930 1.00 98.75 82 ALA A C 1
ATOM 630 O O . ALA A 1 82 ? -4.110 1.171 -4.142 1.00 98.75 82 ALA A O 1
ATOM 631 N N . LEU A 1 83 ? -2.383 1.504 -5.551 1.00 98.56 83 LEU A N 1
ATOM 632 C CA . LEU A 1 83 ? -2.276 2.949 -5.365 1.00 98.56 83 LEU A CA 1
ATOM 633 C C . LEU A 1 83 ? -3.563 3.677 -5.767 1.00 98.56 83 LEU A C 1
ATOM 635 O O . LEU A 1 83 ? -4.088 4.490 -5.006 1.00 98.56 83 LEU A O 1
ATOM 639 N N . THR A 1 84 ? -4.104 3.344 -6.937 1.00 98.31 84 THR A N 1
ATOM 640 C CA . THR A 1 84 ? -5.326 3.960 -7.467 1.00 98.31 84 THR A CA 1
ATOM 641 C C . THR A 1 84 ? -6.529 3.646 -6.590 1.00 98.31 84 THR A C 1
ATOM 643 O O . THR A 1 84 ? -7.330 4.535 -6.299 1.00 98.31 84 THR A O 1
ATOM 646 N N . TRP A 1 85 ? -6.669 2.398 -6.141 1.00 98.62 85 TRP A N 1
ATOM 647 C CA . TRP A 1 85 ? -7.831 2.001 -5.358 1.00 98.62 85 TRP A CA 1
ATOM 648 C C . TRP A 1 85 ? -7.795 2.555 -3.927 1.00 98.62 85 TRP A C 1
ATOM 650 O O . TRP A 1 85 ? -8.829 2.997 -3.427 1.00 98.62 85 TRP A O 1
ATOM 660 N N . ALA A 1 86 ? -6.620 2.637 -3.292 1.00 98.62 86 ALA A N 1
ATOM 661 C CA . ALA A 1 86 ? -6.472 3.327 -2.008 1.00 98.62 86 ALA A CA 1
ATOM 662 C C . ALA A 1 86 ? -6.850 4.814 -2.119 1.00 98.62 86 ALA A C 1
ATOM 664 O O . ALA A 1 86 ? -7.679 5.299 -1.347 1.00 98.62 86 ALA A O 1
ATOM 665 N N . TYR A 1 87 ? -6.325 5.501 -3.139 1.00 98.44 87 TYR A N 1
ATOM 666 C CA . TYR A 1 87 ? -6.660 6.896 -3.429 1.00 98.44 87 TYR A CA 1
ATOM 667 C C . TYR A 1 87 ? -8.162 7.086 -3.639 1.00 98.44 87 TYR A C 1
ATOM 669 O O . TYR A 1 87 ? -8.772 7.982 -3.052 1.00 98.44 87 TYR A O 1
ATOM 677 N N . HIS A 1 88 ? -8.774 6.215 -4.443 1.00 98.00 88 HIS A N 1
ATOM 678 C CA . HIS A 1 88 ? -10.202 6.249 -4.721 1.00 98.00 88 HIS A CA 1
ATOM 679 C C . HIS A 1 88 ? -11.050 6.092 -3.453 1.00 98.00 88 HIS A C 1
ATOM 681 O O . HIS A 1 88 ? -11.984 6.870 -3.258 1.00 98.00 88 HIS A O 1
ATOM 687 N N . LEU A 1 89 ? -10.745 5.118 -2.589 1.00 97.31 89 LEU A N 1
ATOM 688 C CA . LEU A 1 89 ? -11.503 4.878 -1.357 1.00 97.31 89 LEU A CA 1
ATOM 689 C C . LEU A 1 89 ? -11.492 6.096 -0.429 1.00 97.31 89 LEU A C 1
ATOM 691 O O . LEU A 1 89 ? -12.544 6.486 0.081 1.00 97.31 89 LEU A O 1
ATOM 695 N N . GLU A 1 90 ? -10.331 6.718 -0.244 1.00 96.50 90 GLU A N 1
ATOM 696 C CA . GLU A 1 90 ? -10.207 7.893 0.617 1.00 96.50 90 GLU A CA 1
ATOM 697 C C . GLU A 1 90 ? -10.978 9.088 0.029 1.00 96.50 90 GLU A C 1
ATOM 699 O O . GLU A 1 90 ? -11.860 9.648 0.681 1.00 96.50 90 GLU A O 1
ATOM 704 N N . HIS A 1 91 ? -10.752 9.415 -1.249 1.00 96.69 91 HIS A N 1
ATOM 705 C CA . HIS A 1 91 ? -11.341 10.600 -1.889 1.00 96.69 91 HIS A CA 1
ATOM 706 C C . HIS A 1 91 ? -12.848 10.474 -2.132 1.00 96.69 91 HIS A C 1
ATOM 708 O O . HIS A 1 91 ? -13.587 11.448 -1.989 1.00 96.69 91 HIS A O 1
ATOM 714 N N . SER A 1 92 ? -13.332 9.281 -2.486 1.00 97.06 92 SER A N 1
ATOM 715 C CA . SER A 1 92 ? -14.765 9.053 -2.716 1.00 97.06 92 SER A CA 1
ATOM 716 C C . SER A 1 92 ? -15.587 9.120 -1.428 1.00 97.06 92 SER A C 1
ATOM 718 O O . SER A 1 92 ? -16.782 9.413 -1.481 1.00 97.06 92 SER A O 1
ATOM 720 N N . THR A 1 93 ? -14.959 8.892 -0.269 1.00 95.88 93 THR A N 1
ATOM 721 C CA . THR A 1 93 ? -15.638 8.883 1.034 1.00 95.88 93 THR A CA 1
ATOM 722 C C . THR A 1 93 ? -15.319 10.092 1.915 1.00 95.88 93 THR A C 1
ATOM 724 O O . THR A 1 93 ? -15.984 10.276 2.936 1.00 95.88 93 THR A O 1
ATOM 727 N N . GLN A 1 94 ? -14.385 10.959 1.509 1.00 93.44 94 GLN A N 1
ATOM 728 C CA . GLN A 1 94 ? -13.906 12.108 2.288 1.00 93.44 94 GLN A CA 1
ATOM 729 C C . GLN A 1 94 ? -15.026 13.047 2.773 1.00 93.44 94 GLN A C 1
ATOM 731 O O . GLN A 1 94 ? -14.960 13.559 3.885 1.00 93.44 94 GLN A O 1
ATOM 736 N N . ASN A 1 95 ? -16.071 13.246 1.962 1.00 94.75 95 ASN A N 1
ATOM 737 C CA . ASN A 1 95 ? -17.204 14.129 2.278 1.00 94.75 95 ASN A CA 1
ATOM 738 C C . ASN A 1 95 ? -18.431 13.384 2.835 1.00 94.75 95 ASN A C 1
ATOM 740 O O . ASN A 1 95 ? -19.540 13.919 2.846 1.00 94.75 95 ASN A O 1
ATOM 744 N N . THR A 1 96 ? -18.261 12.132 3.257 1.00 95.88 96 THR A N 1
ATOM 745 C CA . THR A 1 96 ? -19.329 11.329 3.867 1.00 95.88 96 THR A CA 1
ATOM 746 C C . THR A 1 96 ? -19.265 11.402 5.393 1.00 95.88 96 THR A C 1
ATOM 748 O O . THR A 1 96 ? -18.283 11.868 5.965 1.00 95.88 96 THR A O 1
ATOM 751 N N . SER A 1 97 ? -20.296 10.906 6.085 1.00 95.06 97 SER A N 1
ATOM 752 C CA . SER A 1 97 ? -20.282 10.809 7.554 1.00 95.06 97 SER A CA 1
ATOM 753 C C . SER A 1 97 ? -19.274 9.786 8.095 1.00 95.06 97 SER A C 1
ATOM 755 O O . SER A 1 97 ? -19.000 9.779 9.294 1.00 95.06 97 SER A O 1
ATOM 757 N N . HIS A 1 98 ? -18.742 8.914 7.232 1.00 92.31 98 HIS A N 1
ATOM 758 C CA . HIS A 1 98 ? -17.836 7.824 7.590 1.00 92.31 98 HIS A CA 1
ATOM 759 C C . HIS A 1 98 ? -16.699 7.712 6.560 1.00 92.31 98 HIS A C 1
ATOM 761 O O . HIS A 1 98 ? -16.688 6.764 5.767 1.00 92.31 98 HIS A O 1
ATOM 767 N N . PRO A 1 99 ? -15.750 8.668 6.543 1.00 95.50 99 PRO A N 1
ATOM 768 C CA . PRO A 1 99 ? -14.602 8.597 5.648 1.00 95.50 99 PRO A CA 1
ATOM 769 C C . PRO A 1 99 ? -13.805 7.314 5.898 1.00 95.50 99 PRO A C 1
ATOM 771 O O . PRO A 1 99 ? -13.645 6.857 7.033 1.00 95.50 99 PRO A O 1
ATOM 774 N N . THR A 1 100 ? -13.327 6.705 4.820 1.00 97.25 100 THR A N 1
ATOM 775 C CA . THR A 1 100 ? -12.533 5.480 4.870 1.00 97.25 100 THR A CA 1
ATOM 776 C C . THR A 1 100 ? -11.060 5.831 4.810 1.00 97.25 100 THR A C 1
ATOM 778 O O . THR A 1 100 ? -10.600 6.380 3.814 1.00 97.25 100 THR A O 1
ATOM 781 N N . LYS A 1 101 ? -10.314 5.454 5.852 1.00 98.38 101 LYS A N 1
ATOM 782 C CA . LYS A 1 101 ? -8.853 5.476 5.816 1.00 98.38 101 LYS A CA 1
ATOM 783 C C . LYS A 1 101 ? -8.362 4.270 5.028 1.00 98.38 101 LYS A C 1
ATOM 785 O O . LYS A 1 101 ? -8.650 3.128 5.399 1.00 98.38 101 LYS A O 1
ATOM 790 N N . ALA A 1 102 ? -7.658 4.519 3.934 1.00 98.56 102 ALA A N 1
ATOM 791 C CA . ALA A 1 102 ? -7.120 3.476 3.079 1.00 98.56 102 ALA A CA 1
ATOM 792 C C . ALA A 1 102 ? -5.684 3.810 2.687 1.00 98.56 102 ALA A C 1
ATOM 794 O O . ALA A 1 102 ? -5.372 4.955 2.385 1.00 98.56 102 ALA A O 1
ATOM 795 N N . ILE A 1 103 ? -4.819 2.803 2.667 1.00 98.75 103 ILE A N 1
ATOM 796 C CA . ILE A 1 103 ? -3.434 2.947 2.222 1.00 98.75 103 ILE A CA 1
ATOM 797 C C . ILE A 1 103 ? -3.051 1.777 1.326 1.00 98.75 103 ILE A C 1
ATOM 799 O O . ILE A 1 103 ? -3.435 0.632 1.575 1.00 98.75 103 ILE A O 1
ATOM 803 N N . ALA A 1 104 ? -2.306 2.073 0.264 1.00 98.62 104 ALA A N 1
ATOM 804 C CA . ALA A 1 104 ? -1.724 1.046 -0.580 1.00 98.62 104 ALA A CA 1
ATOM 805 C C . ALA A 1 104 ? -0.493 0.455 0.111 1.00 98.62 104 ALA A C 1
ATOM 807 O O . ALA A 1 104 ? 0.399 1.200 0.510 1.00 98.62 104 ALA A O 1
ATOM 808 N N . LEU A 1 105 ? -0.433 -0.870 0.218 1.00 98.62 105 LEU A N 1
ATOM 809 C CA . LEU A 1 105 ? 0.774 -1.589 0.608 1.00 98.62 105 LEU A CA 1
ATOM 810 C C . LEU A 1 105 ? 1.313 -2.335 -0.612 1.00 98.62 105 LEU A C 1
ATOM 812 O O . LEU A 1 105 ? 0.673 -3.256 -1.129 1.00 98.62 105 LEU A O 1
ATOM 816 N N . LEU A 1 106 ? 2.515 -1.963 -1.044 1.00 98.25 106 LEU A N 1
ATOM 817 C CA . LEU A 1 106 ? 3.237 -2.690 -2.081 1.00 98.25 106 LEU A CA 1
ATOM 818 C C . LEU A 1 106 ? 3.920 -3.901 -1.448 1.00 98.25 106 LEU A C 1
ATOM 820 O O . LEU A 1 106 ? 4.761 -3.760 -0.562 1.00 98.25 106 LEU A O 1
ATOM 824 N N . GLN A 1 107 ? 3.566 -5.104 -1.906 1.00 96.62 107 GLN A N 1
ATOM 825 C CA . GLN A 1 107 ? 4.072 -6.361 -1.340 1.00 96.62 107 GLN A CA 1
ATOM 826 C C . GLN A 1 107 ? 5.520 -6.697 -1.761 1.00 96.62 107 GLN A C 1
ATOM 828 O O . GLN A 1 107 ? 5.982 -7.820 -1.549 1.00 96.62 107 GLN A O 1
ATOM 833 N N . THR A 1 108 ? 6.243 -5.720 -2.309 1.00 94.81 108 THR A N 1
ATOM 834 C CA . THR A 1 108 ? 7.657 -5.772 -2.697 1.00 94.81 108 THR A CA 1
ATOM 835 C C . THR A 1 108 ? 8.528 -4.952 -1.748 1.00 94.81 108 THR A C 1
ATOM 837 O O . THR A 1 108 ? 8.030 -4.135 -0.973 1.00 94.81 108 THR A O 1
ATOM 840 N N . GLN A 1 109 ? 9.841 -5.163 -1.825 1.00 95.19 109 GLN A N 1
ATOM 841 C CA . GLN A 1 109 ? 10.831 -4.288 -1.193 1.00 95.19 109 GLN A CA 1
ATOM 842 C C . GLN A 1 109 ? 10.946 -2.964 -1.958 1.00 95.19 109 GLN A C 1
ATOM 844 O O . GLN A 1 109 ? 10.620 -2.899 -3.149 1.00 95.19 109 GLN A O 1
ATOM 849 N N . THR A 1 110 ? 11.400 -1.912 -1.285 1.00 94.75 110 THR A N 1
ATOM 850 C CA . THR A 1 110 ? 11.529 -0.566 -1.859 1.00 94.75 110 THR A CA 1
ATOM 851 C C . THR A 1 110 ? 12.526 -0.537 -3.017 1.00 94.75 110 THR A C 1
ATOM 853 O O . THR A 1 110 ? 12.248 0.054 -4.059 1.00 94.75 110 THR A O 1
ATOM 856 N N . ASP A 1 111 ? 13.661 -1.223 -2.886 1.00 92.12 111 ASP A N 1
ATOM 857 C CA . ASP A 1 111 ? 14.688 -1.307 -3.933 1.00 92.12 111 ASP A CA 1
ATOM 858 C C . ASP A 1 111 ? 14.244 -2.148 -5.145 1.00 92.12 111 ASP A C 1
ATOM 860 O O . ASP A 1 111 ? 14.627 -1.864 -6.283 1.00 92.12 111 ASP A O 1
ATOM 864 N N . ALA A 1 112 ? 13.375 -3.136 -4.926 1.00 93.25 112 ALA A N 1
ATOM 865 C CA . ALA A 1 112 ? 12.827 -3.989 -5.973 1.00 93.25 112 ALA A CA 1
ATOM 866 C C . ALA A 1 112 ? 11.913 -3.229 -6.951 1.00 93.25 112 ALA A C 1
ATOM 868 O O . ALA A 1 112 ? 11.787 -3.641 -8.106 1.00 93.25 112 ALA A O 1
ATOM 869 N N . LEU A 1 113 ? 11.326 -2.097 -6.539 1.00 92.69 113 LEU A N 1
ATOM 870 C CA . LEU A 1 113 ? 10.523 -1.242 -7.424 1.00 92.69 113 LEU A CA 1
ATOM 871 C C . LEU A 1 113 ? 11.344 -0.718 -8.610 1.00 92.69 113 LEU A C 1
ATOM 873 O O . LEU A 1 113 ? 10.832 -0.619 -9.726 1.00 92.69 113 LEU A O 1
ATOM 877 N N . ASP A 1 114 ? 12.635 -0.455 -8.396 1.00 91.56 114 ASP A N 1
ATOM 878 C CA . ASP A 1 114 ? 13.545 0.032 -9.432 1.00 91.56 114 ASP A CA 1
ATOM 879 C C . ASP A 1 114 ? 14.068 -1.074 -10.365 1.00 91.56 114 ASP A C 1
ATOM 881 O O . ASP A 1 114 ? 14.654 -0.787 -11.415 1.00 91.56 114 ASP A O 1
ATOM 885 N N . LEU A 1 115 ? 13.847 -2.345 -10.030 1.00 94.38 115 LEU A N 1
ATOM 886 C CA . LEU A 1 115 ? 14.194 -3.463 -10.913 1.00 94.38 115 LEU A CA 1
ATOM 887 C C . LEU A 1 115 ? 13.207 -3.608 -12.077 1.00 94.38 115 LEU A C 1
ATOM 889 O O . LEU A 1 115 ? 13.491 -4.329 -13.033 1.00 94.38 115 LEU A O 1
ATOM 893 N N . ARG A 1 116 ? 12.076 -2.897 -12.013 1.00 94.88 116 ARG A N 1
ATOM 894 C CA . ARG A 1 116 ? 11.008 -2.887 -13.013 1.00 94.88 116 ARG A CA 1
ATOM 895 C C . ARG A 1 116 ? 11.010 -1.564 -13.779 1.00 94.88 116 ARG A C 1
ATOM 897 O O . ARG A 1 116 ? 10.537 -0.550 -13.255 1.00 94.88 116 ARG A O 1
ATOM 904 N N . PRO A 1 117 ? 11.547 -1.523 -15.014 1.00 96.06 117 PRO A N 1
ATOM 905 C CA . PRO A 1 117 ? 11.595 -0.297 -15.809 1.00 96.06 117 PRO A CA 1
ATOM 906 C C . PRO A 1 117 ? 10.225 0.371 -15.979 1.00 96.06 117 PRO A C 1
ATOM 908 O O . PRO A 1 117 ? 10.134 1.599 -15.969 1.00 96.06 117 PRO A O 1
ATOM 911 N N . GLU A 1 118 ? 9.164 -0.425 -16.094 1.00 97.38 118 GLU A N 1
ATOM 912 C CA . GLU A 1 118 ? 7.780 0.026 -16.199 1.00 97.38 118 GLU A CA 1
ATOM 913 C C . GLU A 1 118 ? 7.325 0.816 -14.962 1.00 97.38 118 GLU A C 1
ATOM 915 O O . GLU A 1 118 ? 6.785 1.917 -15.106 1.00 97.38 118 GLU A O 1
ATOM 920 N N . ASN A 1 119 ? 7.645 0.333 -13.757 1.00 97.31 119 ASN A N 1
ATOM 921 C CA . ASN A 1 119 ? 7.315 1.016 -12.505 1.00 97.31 119 ASN A CA 1
ATOM 922 C C . ASN A 1 119 ? 8.090 2.328 -12.386 1.00 97.31 119 ASN A C 1
ATOM 924 O O . ASN A 1 119 ? 7.511 3.364 -12.063 1.00 97.31 119 ASN A O 1
ATOM 928 N N . LYS A 1 120 ? 9.383 2.322 -12.735 1.00 95.38 120 LYS A N 1
ATOM 929 C CA . LYS A 1 120 ? 10.215 3.536 -12.729 1.00 95.38 120 LYS A CA 1
ATOM 930 C C . LYS A 1 120 ? 9.647 4.630 -13.615 1.00 95.38 120 LYS A C 1
ATOM 932 O O . LYS A 1 120 ? 9.615 5.793 -13.216 1.00 95.38 120 LYS A O 1
ATOM 937 N N . VAL A 1 121 ? 9.225 4.274 -14.828 1.00 96.62 121 VAL A N 1
ATOM 938 C CA . VAL A 1 121 ? 8.634 5.234 -15.765 1.00 96.62 121 VAL A CA 1
ATOM 939 C C . VAL A 1 121 ? 7.314 5.771 -15.215 1.00 96.62 121 VAL A C 1
ATOM 941 O O . VAL A 1 121 ? 7.113 6.985 -15.236 1.00 96.62 121 VAL A O 1
ATOM 944 N N . ALA A 1 122 ? 6.449 4.907 -14.680 1.00 96.44 122 ALA A N 1
ATOM 945 C CA . ALA A 1 122 ? 5.170 5.315 -14.106 1.00 96.44 122 ALA A CA 1
ATOM 946 C C . ALA A 1 122 ? 5.346 6.260 -12.904 1.00 96.44 122 ALA A C 1
ATOM 948 O O . ALA A 1 122 ? 4.822 7.372 -12.919 1.00 96.44 122 ALA A O 1
ATOM 949 N N . LEU A 1 123 ? 6.150 5.876 -11.908 1.00 95.56 123 LEU A N 1
ATOM 950 C CA . LEU A 1 123 ? 6.390 6.667 -10.693 1.00 95.56 123 LEU A CA 1
ATOM 951 C C . LEU A 1 123 ? 7.045 8.016 -11.011 1.00 95.56 123 LEU A C 1
ATOM 953 O O . LEU A 1 123 ? 6.621 9.058 -10.503 1.00 95.56 123 LEU A O 1
ATOM 957 N N . LYS A 1 124 ? 8.018 8.029 -11.931 1.00 94.75 124 LYS A N 1
ATOM 958 C CA . LYS A 1 124 ? 8.643 9.267 -12.411 1.00 94.75 124 LYS A CA 1
ATOM 959 C C . LYS A 1 124 ? 7.630 10.192 -13.088 1.00 94.75 124 LYS A C 1
ATOM 961 O O . LYS A 1 124 ? 7.622 11.391 -12.810 1.00 94.75 124 LYS A O 1
ATOM 966 N N . ASN A 1 125 ? 6.780 9.661 -13.967 1.00 95.38 125 ASN A N 1
ATOM 967 C CA . ASN A 1 125 ? 5.768 10.454 -14.672 1.00 95.38 125 ASN A CA 1
ATOM 968 C C . ASN A 1 125 ? 4.687 10.988 -13.720 1.00 95.38 125 ASN A C 1
ATOM 970 O O . ASN A 1 125 ? 4.195 12.099 -13.917 1.00 95.38 125 ASN A O 1
ATOM 974 N N . SER A 1 126 ? 4.394 10.248 -12.651 1.00 95.12 126 SER A N 1
ATOM 975 C CA . SER A 1 126 ? 3.509 10.664 -11.559 1.00 95.12 126 SER A CA 1
ATOM 976 C C . SER A 1 126 ? 4.148 11.666 -10.588 1.00 95.12 126 SER A C 1
ATOM 978 O O . SER A 1 126 ? 3.485 12.116 -9.654 1.00 95.12 126 SER A O 1
ATOM 980 N N . LYS A 1 127 ? 5.410 12.066 -10.818 1.00 96.31 127 LYS A N 1
ATOM 981 C CA . LYS A 1 127 ? 6.180 12.983 -9.959 1.00 96.31 127 LYS A CA 1
ATOM 982 C C . LYS A 1 127 ? 6.257 12.494 -8.507 1.00 96.31 127 LYS A C 1
ATOM 984 O O . LYS A 1 127 ? 6.138 13.300 -7.579 1.00 96.31 127 LYS A O 1
ATOM 989 N N . MET A 1 128 ? 6.432 11.183 -8.346 1.00 96.19 128 MET A N 1
ATOM 990 C CA . MET A 1 128 ? 6.723 10.543 -7.065 1.00 96.19 128 MET A CA 1
ATOM 991 C C . MET A 1 128 ? 8.147 10.862 -6.611 1.00 96.19 128 MET A C 1
ATOM 993 O O . MET A 1 128 ? 8.991 11.304 -7.396 1.00 96.19 128 MET A O 1
ATOM 997 N N . THR A 1 129 ? 8.382 10.681 -5.322 1.00 96.06 129 THR A N 1
ATOM 998 C CA . THR A 1 129 ? 9.647 10.932 -4.640 1.00 96.06 129 THR A CA 1
ATOM 999 C C . THR A 1 129 ? 10.700 9.954 -5.145 1.00 96.06 129 THR A C 1
ATOM 1001 O O . THR A 1 129 ? 10.434 8.758 -5.271 1.00 96.06 129 THR A O 1
ATOM 1004 N N . SER A 1 130 ? 11.904 10.441 -5.457 1.00 91.31 130 SER A N 1
ATOM 1005 C CA . SER A 1 130 ? 13.011 9.516 -5.723 1.00 91.31 130 SER A CA 1
ATOM 1006 C C . SER A 1 130 ? 13.299 8.694 -4.468 1.00 91.31 130 SER A C 1
ATOM 1008 O O . SER A 1 130 ? 13.182 9.216 -3.366 1.00 91.31 130 SER A O 1
ATOM 1010 N N . GLY A 1 131 ? 13.613 7.409 -4.626 1.00 91.75 131 GLY A N 1
ATOM 1011 C CA . GLY A 1 131 ? 13.781 6.513 -3.476 1.00 91.75 131 GLY A CA 1
ATOM 1012 C C . GLY A 1 131 ? 12.468 5.990 -2.880 1.00 91.75 131 GLY A C 1
ATOM 1013 O O . GLY A 1 131 ? 12.522 5.141 -2.000 1.00 91.75 131 GLY A O 1
ATOM 1014 N N . HIS A 1 132 ? 11.308 6.407 -3.412 1.00 95.12 132 HIS A N 1
ATOM 1015 C CA . HIS A 1 132 ? 9.986 5.840 -3.105 1.00 95.12 132 HIS A CA 1
ATOM 1016 C C . HIS A 1 132 ? 9.494 6.055 -1.661 1.00 95.12 132 HIS A C 1
ATOM 1018 O O . HIS A 1 132 ? 8.609 5.341 -1.196 1.00 95.12 132 HIS A O 1
ATOM 1024 N N . ASP A 1 133 ? 10.003 7.078 -0.965 1.00 94.94 133 ASP A N 1
ATOM 1025 C CA . ASP A 1 133 ? 9.622 7.428 0.420 1.00 94.94 133 ASP A CA 1
ATOM 1026 C C . ASP A 1 133 ? 8.128 7.762 0.606 1.00 94.94 133 ASP A C 1
ATOM 1028 O O . ASP A 1 133 ? 7.604 7.751 1.724 1.00 94.94 133 ASP A O 1
ATOM 1032 N N . ASP A 1 134 ? 7.423 8.084 -0.475 1.00 96.75 134 ASP A N 1
ATOM 1033 C CA . ASP A 1 134 ? 5.985 8.341 -0.495 1.00 96.75 134 ASP A CA 1
ATOM 1034 C C . ASP A 1 134 ? 5.130 7.077 -0.667 1.00 96.75 134 ASP A C 1
ATOM 1036 O O . ASP A 1 134 ? 3.909 7.164 -0.551 1.00 96.75 134 ASP A O 1
ATOM 1040 N N . LEU A 1 135 ? 5.736 5.910 -0.886 1.00 97.50 135 LEU A N 1
ATOM 1041 C CA . LEU A 1 135 ? 5.063 4.613 -0.981 1.00 97.50 135 LEU A CA 1
ATOM 1042 C C . LEU A 1 135 ? 5.223 3.840 0.330 1.00 97.50 135 LEU A C 1
ATOM 1044 O O . LEU A 1 135 ? 6.252 3.943 0.987 1.00 97.50 135 LEU A O 1
ATOM 1048 N N . LEU A 1 136 ? 4.213 3.060 0.725 1.00 98.44 136 LEU A N 1
ATOM 1049 C CA . LEU A 1 136 ? 4.358 2.084 1.807 1.00 98.44 136 LEU A CA 1
ATOM 1050 C C . LEU A 1 136 ? 4.710 0.724 1.198 1.00 98.44 136 LEU A C 1
ATOM 1052 O O . LEU A 1 136 ? 3.917 0.143 0.450 1.00 98.44 136 LEU A O 1
ATOM 1056 N N . THR A 1 137 ? 5.890 0.215 1.535 1.00 97.88 137 THR A N 1
ATOM 1057 C CA . THR A 1 137 ? 6.385 -1.091 1.084 1.00 97.88 137 THR A CA 1
ATOM 1058 C C . THR A 1 137 ? 6.495 -2.069 2.253 1.00 97.88 137 THR A C 1
ATOM 1060 O O . THR A 1 137 ? 6.263 -1.721 3.416 1.00 97.88 137 THR A O 1
ATOM 1063 N N . MET A 1 138 ? 6.864 -3.318 1.961 1.00 96.56 138 MET A N 1
ATOM 1064 C CA . MET A 1 138 ? 7.093 -4.330 2.996 1.00 96.56 138 MET A CA 1
ATOM 1065 C C . MET A 1 138 ? 8.219 -3.965 3.975 1.00 96.56 138 MET A C 1
ATOM 1067 O O . MET A 1 138 ? 8.178 -4.431 5.113 1.00 96.56 138 MET A O 1
ATOM 1071 N N . ASP A 1 139 ? 9.196 -3.154 3.555 1.00 95.75 139 ASP A N 1
ATOM 1072 C CA . ASP A 1 139 ? 10.356 -2.781 4.380 1.00 95.75 139 ASP A CA 1
ATOM 1073 C C . ASP A 1 139 ? 9.988 -1.800 5.505 1.00 95.75 139 ASP A C 1
ATOM 1075 O O . ASP A 1 139 ? 10.728 -1.645 6.475 1.00 95.75 139 ASP A O 1
ATOM 1079 N N . GLU A 1 140 ? 8.831 -1.149 5.387 1.00 96.00 140 GLU A N 1
ATOM 1080 C CA . GLU A 1 140 ? 8.414 -0.039 6.246 1.00 96.00 140 GLU A CA 1
ATOM 1081 C C . GLU A 1 140 ? 7.197 -0.374 7.111 1.00 96.00 140 GLU A C 1
ATOM 1083 O O . GLU A 1 140 ? 6.641 0.499 7.787 1.00 96.00 140 GLU A O 1
ATOM 1088 N N . LEU A 1 141 ? 6.767 -1.640 7.111 1.00 96.94 141 LEU A N 1
ATOM 1089 C CA . LEU A 1 141 ? 5.711 -2.082 8.009 1.00 96.94 141 LEU A CA 1
ATOM 1090 C C . LEU A 1 141 ? 6.184 -1.982 9.466 1.00 96.94 141 LEU A C 1
ATOM 1092 O O . LEU A 1 141 ? 7.244 -2.502 9.818 1.00 96.94 141 LEU A O 1
ATOM 1096 N N . PRO A 1 142 ? 5.388 -1.356 10.347 1.00 96.00 142 PRO A N 1
ATOM 1097 C CA . PRO A 1 142 ? 5.812 -1.095 11.718 1.00 96.00 142 PRO A CA 1
ATOM 1098 C C . PRO A 1 142 ? 5.724 -2.334 12.629 1.00 96.00 142 PRO A C 1
ATOM 1100 O O . PRO A 1 142 ? 6.210 -2.319 13.759 1.00 96.00 142 PRO A O 1
ATOM 1103 N N . GLU A 1 143 ? 5.101 -3.413 12.155 1.00 95.94 143 GLU A N 1
ATOM 1104 C CA . GLU A 1 143 ? 5.035 -4.708 12.826 1.00 95.94 143 GLU A CA 1
ATOM 1105 C C . GLU A 1 143 ? 4.894 -5.849 11.809 1.00 95.94 143 GLU A C 1
ATOM 1107 O O . GLU A 1 143 ? 4.652 -5.620 10.622 1.00 95.94 143 GLU A O 1
ATOM 1112 N N . ASP A 1 144 ? 5.018 -7.089 12.286 1.00 96.94 144 ASP A N 1
ATOM 1113 C CA . ASP A 1 144 ? 4.875 -8.276 11.446 1.00 96.94 144 ASP A CA 1
ATOM 1114 C C . ASP A 1 144 ? 3.480 -8.345 10.773 1.00 96.94 144 ASP A C 1
ATOM 1116 O O . ASP A 1 144 ? 2.461 -8.164 11.457 1.00 96.94 144 ASP A O 1
ATOM 1120 N N . PRO A 1 145 ? 3.402 -8.656 9.461 1.00 97.44 145 PRO A N 1
ATOM 1121 C CA . PRO A 1 145 ? 2.143 -8.751 8.724 1.00 97.44 145 PRO A CA 1
ATOM 1122 C C . PRO A 1 145 ? 1.105 -9.684 9.345 1.00 97.44 145 PRO A C 1
ATOM 1124 O O . PRO A 1 145 ? -0.078 -9.350 9.335 1.00 97.44 145 PRO A O 1
ATOM 1127 N N . GLU A 1 146 ? 1.508 -10.824 9.921 1.00 97.38 146 GLU A N 1
ATOM 1128 C CA . GLU A 1 146 ? 0.558 -11.751 10.542 1.00 97.38 146 GLU A CA 1
ATOM 1129 C C . GLU A 1 146 ? -0.100 -11.116 11.769 1.00 97.38 146 GLU A C 1
ATOM 1131 O O . GLU A 1 146 ? -1.258 -11.424 12.064 1.00 97.38 146 GLU A O 1
ATOM 1136 N N . THR A 1 147 ? 0.611 -10.240 12.482 1.00 97.69 147 THR A N 1
ATOM 1137 C CA . THR A 1 147 ? 0.081 -9.509 13.641 1.00 97.69 147 THR A CA 1
ATOM 1138 C C . THR A 1 147 ? -0.778 -8.329 13.199 1.00 97.69 147 THR A C 1
ATOM 1140 O O . THR A 1 147 ? -1.892 -8.162 13.704 1.00 97.69 147 THR A O 1
ATOM 1143 N N . LEU A 1 148 ? -0.310 -7.554 12.217 1.00 97.75 148 LEU A N 1
ATOM 1144 C CA . LEU A 1 148 ? -1.043 -6.410 11.678 1.00 97.75 148 LEU A CA 1
ATOM 1145 C C . LEU A 1 148 ? -2.365 -6.835 11.024 1.00 97.75 148 LEU A C 1
ATOM 1147 O O . LEU A 1 148 ? -3.386 -6.188 11.240 1.00 97.75 148 LEU A O 1
ATOM 1151 N N . ALA A 1 149 ? -2.374 -7.961 10.305 1.00 97.50 149 ALA A N 1
ATOM 1152 C CA . ALA A 1 149 ? -3.548 -8.525 9.637 1.00 97.50 149 ALA A CA 1
ATOM 1153 C C . ALA A 1 149 ? -4.772 -8.659 10.557 1.00 97.50 149 ALA A C 1
ATOM 1155 O O . ALA A 1 149 ? -5.897 -8.448 10.115 1.00 97.50 149 ALA A O 1
ATOM 1156 N N . LEU A 1 150 ? -4.557 -8.984 11.836 1.00 97.56 150 LEU A N 1
ATOM 1157 C CA . LEU A 1 150 ? -5.628 -9.138 12.826 1.00 97.56 150 LEU A CA 1
ATOM 1158 C C . LEU A 1 150 ? -6.178 -7.809 13.356 1.00 97.56 150 LEU A C 1
ATOM 1160 O O . LEU A 1 150 ? -7.245 -7.792 13.964 1.00 97.56 150 LEU A O 1
ATOM 1164 N N . LYS A 1 151 ? -5.416 -6.724 13.208 1.00 98.00 151 LYS A N 1
ATOM 1165 C CA . LYS A 1 151 ? -5.715 -5.416 13.800 1.00 98.00 151 LYS A CA 1
ATOM 1166 C C . LYS A 1 151 ? -6.342 -4.449 12.807 1.00 98.00 151 LYS A C 1
ATOM 1168 O O . LYS A 1 151 ? -6.942 -3.479 13.249 1.00 98.00 151 LYS A O 1
ATOM 1173 N N . LEU A 1 152 ? -6.176 -4.681 11.505 1.00 98.31 152 LEU A N 1
ATOM 1174 C CA . LEU A 1 152 ? -6.721 -3.835 10.444 1.00 98.31 152 LEU A CA 1
ATOM 1175 C C . LEU A 1 152 ? -8.249 -3.929 10.365 1.00 98.31 152 LEU A C 1
ATOM 1177 O O . LEU A 1 152 ? -8.839 -4.959 10.694 1.00 98.31 152 LEU A O 1
ATOM 1181 N N . LYS A 1 153 ? -8.887 -2.883 9.824 1.00 98.06 153 LYS A N 1
ATOM 1182 C CA . LYS A 1 153 ? -10.306 -2.934 9.426 1.00 98.06 153 LYS A CA 1
ATOM 1183 C C . LYS A 1 153 ? -10.547 -4.057 8.415 1.00 98.06 153 LYS A C 1
ATOM 1185 O O . LYS A 1 153 ? -11.562 -4.758 8.453 1.00 98.06 153 LYS A O 1
ATOM 1190 N N . GLY A 1 154 ? -9.596 -4.202 7.498 1.00 97.81 154 GLY A N 1
ATOM 1191 C CA . GLY A 1 154 ? -9.543 -5.271 6.521 1.00 97.81 154 GLY A CA 1
ATOM 1192 C C . GLY A 1 154 ? -8.605 -4.954 5.364 1.00 97.81 154 GLY A C 1
ATOM 1193 O O . GLY A 1 154 ? -7.903 -3.941 5.364 1.00 97.81 154 GLY A O 1
ATOM 1194 N N . ILE A 1 155 ? -8.606 -5.843 4.378 1.00 98.19 155 ILE A N 1
ATOM 1195 C CA . ILE A 1 155 ? -7.777 -5.760 3.182 1.00 98.19 155 ILE A CA 1
ATOM 1196 C C . ILE A 1 155 ? -8.632 -5.759 1.917 1.00 98.19 155 ILE A C 1
ATOM 1198 O O . ILE A 1 155 ? -9.663 -6.428 1.845 1.00 98.19 155 ILE A O 1
ATOM 1202 N N . VAL A 1 156 ? -8.183 -5.029 0.907 1.00 98.12 156 VAL A N 1
ATOM 1203 C CA . VAL A 1 156 ? -8.659 -5.135 -0.469 1.00 98.12 156 VAL A CA 1
ATOM 1204 C C . VAL A 1 156 ? -7.542 -5.734 -1.304 1.00 98.12 156 VAL A C 1
ATOM 1206 O O . VAL A 1 156 ? -6.411 -5.250 -1.264 1.00 98.12 156 VAL A O 1
ATOM 1209 N N . LEU A 1 157 ? -7.871 -6.778 -2.056 1.00 97.81 157 LEU A N 1
ATOM 1210 C CA . LEU A 1 157 ? -6.940 -7.413 -2.978 1.00 97.81 157 LEU A CA 1
ATOM 1211 C C . LEU A 1 157 ? -7.182 -6.880 -4.383 1.00 97.81 157 LEU A C 1
ATOM 1213 O O . LEU A 1 157 ? -8.328 -6.811 -4.833 1.00 97.81 157 LEU A O 1
ATOM 1217 N N . VAL A 1 158 ? -6.108 -6.502 -5.059 1.00 98.12 158 VAL A N 1
ATOM 1218 C CA . VAL A 1 158 ? -6.130 -6.128 -6.470 1.00 98.12 158 VAL A CA 1
ATOM 1219 C C . VAL A 1 158 ? -5.114 -6.973 -7.224 1.00 98.12 158 VAL A C 1
ATOM 1221 O O . VAL A 1 158 ? -4.087 -7.352 -6.658 1.00 98.12 158 VAL A O 1
ATOM 1224 N N . ASP A 1 159 ? -5.409 -7.298 -8.480 1.00 97.31 159 ASP A N 1
ATOM 1225 C CA . ASP A 1 159 ? -4.508 -8.069 -9.352 1.00 97.31 159 ASP A CA 1
ATOM 1226 C C . ASP A 1 159 ? -4.123 -9.464 -8.788 1.00 97.31 159 ASP A C 1
ATOM 1228 O O . ASP A 1 159 ? -3.122 -10.078 -9.162 1.00 97.31 159 ASP A O 1
ATOM 1232 N N . HIS A 1 160 ? -4.912 -9.963 -7.824 1.00 94.44 160 HIS A N 1
ATOM 1233 C CA . HIS A 1 160 ? -4.903 -11.345 -7.350 1.00 94.44 160 HIS A CA 1
ATOM 1234 C C . HIS A 1 160 ? -6.135 -11.677 -6.491 1.00 94.44 160 HIS A C 1
ATOM 1236 O O . HIS A 1 160 ? -6.651 -10.852 -5.738 1.00 94.44 160 HIS A O 1
ATOM 1242 N N . ALA A 1 161 ? -6.554 -12.942 -6.533 1.00 90.62 161 ALA A N 1
ATOM 1243 C CA . ALA A 1 161 ? -7.728 -13.435 -5.811 1.00 90.62 161 ALA A CA 1
ATOM 1244 C C . ALA A 1 161 ? -7.458 -14.005 -4.406 1.00 90.62 161 ALA A C 1
ATOM 1246 O O . ALA A 1 161 ? -8.394 -14.420 -3.725 1.00 90.62 161 ALA A O 1
ATOM 1247 N N . THR A 1 162 ? -6.206 -14.140 -3.959 1.00 92.06 162 THR A N 1
ATOM 1248 C CA . THR A 1 162 ? -5.895 -14.839 -2.695 1.00 92.06 162 THR A CA 1
ATOM 1249 C C . THR A 1 162 ? -4.798 -14.137 -1.906 1.00 92.06 162 THR A C 1
ATOM 1251 O O . THR A 1 162 ? -3.712 -13.947 -2.452 1.00 92.06 162 THR A O 1
ATOM 1254 N N . PRO A 1 163 ? -5.021 -13.812 -0.619 1.00 93.31 163 PRO A N 1
ATOM 1255 C CA . PRO A 1 163 ? -3.990 -13.172 0.180 1.00 93.31 163 PRO A CA 1
ATOM 1256 C C . PRO A 1 163 ? -2.787 -14.105 0.346 1.00 93.31 163 PRO A C 1
ATOM 1258 O O . PRO A 1 163 ? -2.934 -15.325 0.475 1.00 93.31 163 PRO A O 1
ATOM 1261 N N . LEU A 1 164 ? -1.587 -13.529 0.431 1.00 93.94 164 LEU A N 1
ATOM 1262 C CA . LEU A 1 164 ? -0.411 -14.292 0.848 1.00 93.94 164 LEU A CA 1
ATOM 1263 C C . LEU A 1 164 ? -0.641 -14.904 2.234 1.00 93.94 164 LEU A C 1
ATOM 1265 O O . LEU A 1 164 ? -1.378 -14.357 3.054 1.00 93.94 164 LEU A O 1
ATOM 1269 N N . ARG A 1 165 ? 0.065 -15.999 2.551 1.00 94.75 165 ARG A N 1
ATOM 1270 C CA . ARG A 1 165 ? -0.047 -16.695 3.850 1.00 94.75 165 ARG A CA 1
ATOM 1271 C C . ARG A 1 165 ? 0.030 -15.736 5.047 1.00 94.75 165 ARG A C 1
ATOM 1273 O O . ARG A 1 165 ? -0.739 -15.889 5.992 1.00 94.75 165 ARG A O 1
ATOM 1280 N N . LYS A 1 166 ? 0.906 -14.731 4.980 1.00 95.69 166 LYS A N 1
ATOM 1281 C CA . LYS A 1 166 ? 1.096 -13.729 6.041 1.00 95.69 166 LYS A CA 1
ATOM 1282 C C . LYS A 1 166 ? -0.133 -12.826 6.277 1.00 95.69 166 LYS A C 1
ATOM 1284 O O . LYS A 1 166 ? -0.325 -12.317 7.370 1.00 95.69 166 LYS A O 1
ATOM 1289 N N . TRP A 1 167 ? -1.003 -12.699 5.276 1.00 96.69 167 TRP A N 1
ATOM 1290 C CA . TRP A 1 167 ? -2.261 -11.946 5.309 1.00 96.69 167 TRP A CA 1
ATOM 1291 C C . TRP A 1 167 ? -3.499 -12.848 5.415 1.00 96.69 167 TRP A C 1
ATOM 1293 O O . TRP A 1 167 ? -4.620 -12.353 5.399 1.00 96.69 167 TRP A O 1
ATOM 1303 N N . SER A 1 168 ? -3.325 -14.167 5.554 1.00 94.00 168 SER A N 1
ATOM 1304 C CA . SER A 1 168 ? -4.425 -15.150 5.544 1.00 94.00 168 SER A CA 1
ATOM 1305 C C . SER A 1 168 ? -5.485 -14.944 6.630 1.00 94.00 168 SER A C 1
ATOM 1307 O O . SER A 1 168 ? -6.600 -15.440 6.501 1.00 94.00 168 SER A O 1
ATOM 1309 N N . ARG A 1 169 ? -5.141 -14.224 7.704 1.00 95.12 169 ARG A N 1
ATOM 1310 C CA . ARG A 1 169 ? -6.046 -13.916 8.820 1.00 95.12 169 ARG A CA 1
ATOM 1311 C C . ARG A 1 169 ? -6.671 -12.524 8.740 1.00 95.12 169 ARG A C 1
ATOM 1313 O O . ARG A 1 169 ? -7.411 -12.154 9.646 1.00 95.12 169 ARG A O 1
ATOM 1320 N N . ALA A 1 170 ? -6.358 -11.750 7.705 1.00 96.38 170 ALA A N 1
ATOM 1321 C CA . ALA A 1 170 ? -6.970 -10.449 7.503 1.00 96.38 170 ALA A CA 1
ATOM 1322 C C . ALA A 1 170 ? -8.419 -10.598 7.027 1.00 96.38 170 ALA A C 1
ATOM 1324 O 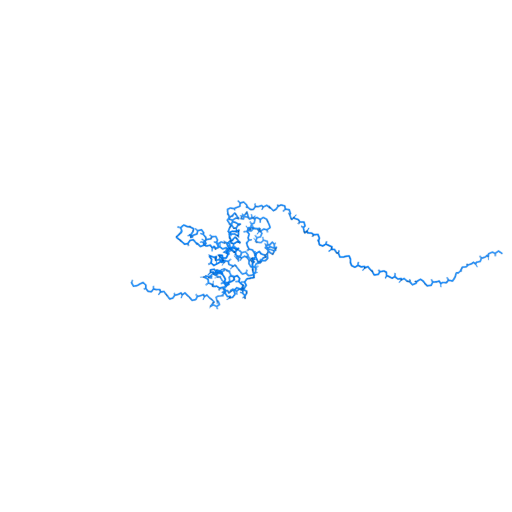O . ALA A 1 170 ? -8.758 -11.501 6.262 1.00 96.38 170 ALA A O 1
ATOM 1325 N N . ASN A 1 171 ? -9.270 -9.667 7.448 1.00 96.06 171 ASN A N 1
ATOM 1326 C CA . ASN A 1 171 ? -10.631 -9.558 6.941 1.00 96.06 171 ASN A CA 1
ATOM 1327 C C . ASN A 1 171 ? -10.613 -9.054 5.486 1.00 96.06 171 ASN A C 1
ATOM 1329 O O . ASN A 1 171 ? -10.276 -7.896 5.251 1.00 96.06 171 ASN A O 1
ATOM 1333 N N . ILE A 1 172 ? -10.960 -9.896 4.510 1.00 95.50 172 ILE A N 1
ATOM 1334 C CA . ILE A 1 172 ? -11.030 -9.488 3.099 1.00 95.50 172 ILE A CA 1
ATOM 1335 C C . ILE A 1 172 ? -12.324 -8.701 2.872 1.00 95.50 172 ILE A C 1
ATOM 1337 O O . ILE A 1 172 ? -13.419 -9.238 3.020 1.00 95.50 172 ILE A O 1
ATOM 1341 N N . LEU A 1 173 ? -12.196 -7.432 2.489 1.00 95.50 173 LEU A N 1
ATOM 1342 C CA . LEU A 1 173 ? -13.322 -6.531 2.233 1.00 95.50 173 LEU A CA 1
ATOM 1343 C C . LEU A 1 173 ? -13.781 -6.570 0.777 1.00 95.50 173 LEU A C 1
ATOM 1345 O O . LEU A 1 173 ? -14.973 -6.454 0.507 1.00 95.50 173 LEU A O 1
ATOM 1349 N N . SER A 1 174 ? -12.839 -6.686 -0.159 1.00 94.69 174 SER A N 1
ATOM 1350 C CA . SER A 1 174 ? -13.118 -6.714 -1.596 1.00 94.69 174 SER A CA 1
ATOM 1351 C C . SER A 1 174 ? -11.956 -7.335 -2.366 1.00 94.69 174 SER A C 1
ATOM 1353 O O . SER A 1 174 ? -10.818 -7.333 -1.891 1.00 94.69 174 SER A O 1
ATOM 1355 N N . ILE A 1 175 ? -12.250 -7.834 -3.565 1.00 95.25 175 ILE A N 1
ATOM 1356 C CA . ILE A 1 175 ? -11.274 -8.371 -4.514 1.00 95.25 175 ILE A CA 1
ATOM 1357 C C . ILE A 1 175 ? -11.575 -7.782 -5.897 1.00 95.25 175 ILE A C 1
ATOM 1359 O O . ILE A 1 175 ? -12.718 -7.844 -6.351 1.00 95.25 175 ILE A O 1
ATOM 1363 N N . PHE A 1 176 ? -10.557 -7.233 -6.558 1.00 94.75 176 PHE A N 1
ATOM 1364 C CA . PHE A 1 176 ? -10.596 -6.782 -7.951 1.00 94.75 176 PHE A CA 1
ATOM 1365 C C . PHE A 1 176 ? -9.481 -7.486 -8.719 1.00 94.75 176 PHE A C 1
ATOM 1367 O O . PHE A 1 176 ? -8.325 -7.082 -8.661 1.00 94.75 176 PHE A O 1
ATOM 1374 N N . ASP A 1 177 ? -9.819 -8.566 -9.407 1.00 94.62 177 ASP A N 1
ATOM 1375 C CA . ASP A 1 177 ? -8.839 -9.419 -10.072 1.00 94.62 177 ASP A CA 1
ATOM 1376 C C . ASP A 1 177 ? -9.293 -9.743 -11.497 1.00 94.62 177 ASP A C 1
ATOM 1378 O O . ASP A 1 177 ? -10.489 -9.897 -11.756 1.00 94.62 177 ASP A O 1
ATOM 1382 N N . HIS A 1 178 ? -8.332 -9.835 -12.414 1.00 93.56 178 HIS A N 1
ATOM 1383 C CA . HIS A 1 178 ? -8.548 -10.257 -13.797 1.00 93.56 178 HIS A CA 1
ATOM 1384 C C . HIS A 1 178 ? -8.032 -11.680 -14.087 1.00 93.56 178 HIS A C 1
ATOM 1386 O O . HIS A 1 178 ? -8.149 -12.161 -15.215 1.00 93.56 178 HIS A O 1
ATOM 1392 N N . HIS A 1 179 ? -7.450 -12.358 -13.092 1.00 92.44 179 HIS A N 1
ATOM 1393 C CA . HIS A 1 179 ? -6.979 -13.733 -13.211 1.00 92.44 179 HIS A CA 1
ATOM 1394 C C . HIS A 1 179 ? -8.135 -14.738 -13.078 1.00 92.44 179 HIS A C 1
ATOM 1396 O O . HIS A 1 179 ? -9.310 -14.395 -12.956 1.00 92.44 179 HIS A O 1
ATOM 1402 N N . VAL A 1 180 ? -7.794 -16.029 -13.119 1.00 88.25 180 VAL A N 1
ATOM 1403 C CA . VAL A 1 180 ? -8.754 -17.113 -12.892 1.00 88.25 180 VAL A CA 1
ATOM 1404 C C . VAL A 1 180 ? -9.306 -17.035 -11.468 1.00 88.25 180 VAL A C 1
ATOM 1406 O O . VAL A 1 180 ? -8.547 -17.142 -10.502 1.00 88.25 180 VAL A O 1
ATOM 1409 N N . ASP A 1 181 ? -10.631 -16.931 -11.352 1.00 85.94 181 ASP A N 1
ATOM 1410 C CA . ASP A 1 181 ? -11.327 -16.967 -10.068 1.00 85.94 181 ASP A CA 1
ATOM 1411 C C . ASP A 1 181 ? -11.134 -18.327 -9.379 1.00 85.94 181 ASP A C 1
ATOM 1413 O O . ASP A 1 181 ? -11.396 -19.393 -9.944 1.00 85.94 181 ASP A O 1
ATOM 1417 N N . LYS A 1 182 ? -10.662 -18.279 -8.133 1.00 81.25 182 LYS A N 1
ATOM 1418 C CA . LYS A 1 182 ? -10.403 -19.447 -7.283 1.00 81.25 182 LYS A CA 1
ATOM 1419 C C . LYS A 1 182 ? -11.526 -19.712 -6.273 1.00 81.25 182 LYS A C 1
ATOM 1421 O O . LYS A 1 182 ? -11.376 -20.599 -5.437 1.00 81.25 182 LYS A O 1
ATOM 1426 N N . GLY A 1 183 ? -12.621 -18.949 -6.310 1.00 79.25 183 GLY A N 1
ATOM 1427 C CA . GLY A 1 183 ? -13.741 -19.072 -5.374 1.00 79.25 183 GLY A CA 1
ATOM 1428 C C . GLY A 1 183 ? -13.396 -18.625 -3.950 1.00 79.25 183 GLY A C 1
ATOM 1429 O O . GLY A 1 183 ? -13.946 -19.154 -2.989 1.00 79.25 183 GLY A O 1
ATOM 1430 N N . VAL A 1 184 ? -12.449 -17.691 -3.811 1.00 76.00 184 VAL A N 1
ATOM 1431 C CA . VAL A 1 184 ? -11.914 -17.219 -2.516 1.00 76.00 184 VAL A CA 1
ATOM 1432 C C . VAL A 1 184 ? -12.617 -15.946 -2.028 1.00 76.00 184 VAL A C 1
ATOM 1434 O O . VAL A 1 184 ? -12.469 -15.558 -0.870 1.00 76.00 184 VAL A O 1
ATOM 1437 N N . ALA A 1 185 ? -13.396 -15.294 -2.895 1.00 72.19 185 ALA A N 1
ATOM 1438 C CA . ALA A 1 185 ? -14.092 -14.064 -2.552 1.00 72.19 185 ALA A CA 1
ATOM 1439 C C . ALA A 1 185 ? -15.035 -14.259 -1.348 1.00 72.19 185 ALA A C 1
ATOM 1441 O O . ALA A 1 185 ? -15.702 -15.296 -1.249 1.00 72.19 185 ALA A O 1
ATOM 1442 N N . PRO A 1 186 ? -15.135 -13.264 -0.445 1.00 68.50 186 PRO A N 1
ATOM 1443 C CA . PRO A 1 186 ? -16.123 -13.290 0.622 1.00 68.50 186 PRO A CA 1
ATOM 1444 C C . PRO A 1 186 ? -17.518 -13.480 0.028 1.00 68.50 186 PRO A C 1
ATOM 1446 O O . PRO A 1 186 ? -17.914 -12.749 -0.883 1.00 68.50 186 PRO A O 1
ATOM 1449 N N . THR A 1 187 ? -18.286 -14.438 0.548 1.00 65.62 187 THR A N 1
ATOM 1450 C CA . THR A 1 187 ? -19.711 -14.530 0.214 1.00 65.62 187 THR A CA 1
ATOM 1451 C C . THR A 1 187 ? -20.373 -13.199 0.560 1.00 65.62 187 THR A C 1
ATOM 1453 O O . THR A 1 187 ? -20.275 -12.776 1.718 1.00 65.62 187 THR A O 1
ATOM 1456 N N . PRO A 1 188 ? -21.047 -12.530 -0.393 1.00 56.50 188 PRO A N 1
ATOM 1457 C CA . PRO A 1 188 ? -21.773 -11.316 -0.074 1.00 56.50 188 PRO A CA 1
ATOM 1458 C C . PRO A 1 188 ? -22.826 -11.638 0.996 1.00 56.50 188 PRO A C 1
ATOM 1460 O O . PRO A 1 188 ? -23.413 -12.728 0.967 1.00 56.50 188 PRO A O 1
ATOM 1463 N N . PRO A 1 189 ? -23.086 -10.726 1.951 1.00 52.62 189 PRO A N 1
ATOM 1464 C CA . PRO A 1 189 ? -24.205 -10.902 2.861 1.00 52.62 189 PRO A CA 1
ATOM 1465 C C . PRO A 1 189 ? -25.486 -11.103 2.036 1.00 52.62 189 PRO A C 1
ATOM 1467 O O . PRO A 1 189 ? -25.623 -10.488 0.971 1.00 52.62 189 PRO A O 1
ATOM 1470 N N . PRO A 1 190 ? -26.417 -11.967 2.484 1.00 46.94 190 PRO A N 1
ATOM 1471 C CA . PRO A 1 190 ? -27.660 -12.194 1.762 1.00 46.94 190 PRO A CA 1
ATOM 1472 C C . PRO A 1 190 ? -28.329 -10.846 1.509 1.00 46.94 190 PRO A C 1
ATOM 1474 O O . PRO A 1 190 ? -28.456 -10.035 2.430 1.00 46.94 190 PRO A O 1
ATOM 1477 N N . ALA A 1 191 ? -28.712 -10.597 0.254 1.00 53.12 191 ALA A N 1
ATOM 1478 C CA . ALA A 1 191 ? -29.385 -9.364 -0.120 1.00 53.12 191 ALA A CA 1
ATOM 1479 C C . ALA A 1 191 ? -30.575 -9.167 0.823 1.00 53.12 191 ALA A C 1
ATOM 1481 O O . ALA A 1 191 ? -31.485 -10.000 0.867 1.00 53.12 191 ALA A O 1
ATOM 1482 N N . SER A 1 192 ? -30.555 -8.094 1.614 1.00 47.31 192 SER A N 1
ATOM 1483 C CA . SER A 1 192 ? -31.714 -7.727 2.410 1.00 47.31 192 SER A CA 1
ATOM 1484 C C . SER A 1 192 ? -32.844 -7.463 1.424 1.00 47.31 192 SER A C 1
ATOM 1486 O O . SER A 1 192 ? -32.777 -6.541 0.610 1.00 47.31 192 SER A O 1
ATOM 1488 N N . SER A 1 193 ? -33.862 -8.326 1.438 1.00 41.97 193 SER A N 1
ATOM 1489 C CA . SER A 1 193 ? -35.069 -8.100 0.658 1.00 41.97 193 SER A CA 1
ATOM 1490 C C . SER A 1 193 ? -35.645 -6.768 1.125 1.00 41.97 193 SER A C 1
ATOM 1492 O O . SER A 1 193 ? -36.219 -6.685 2.214 1.00 41.97 193 SER A O 1
ATOM 1494 N N . LYS A 1 194 ? -35.458 -5.707 0.341 1.00 45.22 194 LYS A N 1
ATOM 1495 C CA . LYS A 1 194 ? -36.268 -4.507 0.500 1.00 45.22 194 LYS A CA 1
ATOM 1496 C C . LYS A 1 194 ? -37.694 -4.927 0.144 1.00 45.22 194 LYS A C 1
ATOM 1498 O O . LYS A 1 194 ? -37.978 -5.188 -1.023 1.00 45.22 194 LYS A O 1
ATOM 1503 N N . LYS A 1 195 ? -38.516 -5.127 1.176 1.00 39.19 195 LYS A N 1
ATOM 1504 C CA . LYS A 1 195 ? -39.975 -5.133 1.056 1.00 39.19 195 LYS A CA 1
ATOM 1505 C C . LYS A 1 195 ? -40.464 -3.710 0.843 1.00 39.19 195 LYS A C 1
ATOM 1507 O O . LYS A 1 195 ? -39.814 -2.795 1.398 1.00 39.19 195 LYS A O 1
#